Protein AF-A0A1V6I0Y9-F1 (afdb_monomer)

Mean predicted aligned error: 12.14 Å

Radius of gyration: 19.96 Å; Cα contacts (8 Å, |Δi|>4): 149; chains: 1; bounding box: 43×40×52 Å

Secondary structure (DSSP, 8-state):
------HHHHHHSSS-HHHHHHHHHHHHS-HHHHHHHHHHHHS-HHHHHHHHHHHHHTTSEEEETTEEEE-HHHHHHT-SS---HHHHHHHHHHHS-TTTS--HHHHHHHHHHHHHH-GGG--HHHHHHHHHHHHHHS-TTTPPPHHHHH-BTTB-HHHHHHHHHHHHHH-GGG----

Sequence (178 aa):
MIIEIDIDIVKKSKLPIREFILLKLLNELEFNVVKDLYSDQYNTLKEFDKALKLLENLNYIIYKDNTVVLRSESEELFSKDKIDFVELTKKIRELFPKNKKGDEQGVLKKLKQFYKNNKKFRDEDLILRATKHYIEHTDNLYIKQAHYFIYKDGISTLASICDYLLNLEENPTNEITL

Solvent-accessible surface area (backbone atoms only — not comparable to full-atom values): 10482 Å² total; per-residue (Å²): 137,86,83,88,77,62,66,69,53,48,68,71,42,98,50,59,72,69,55,45,51,51,53,52,42,59,72,76,45,58,59,68,61,48,51,52,58,52,42,76,76,66,70,51,66,68,56,56,54,51,48,51,50,52,39,36,76,71,51,30,35,46,78,54,97,95,42,75,45,78,28,71,63,40,52,62,70,66,44,80,59,86,72,52,55,66,59,53,39,50,58,56,37,66,70,36,57,88,94,25,27,58,55,68,69,53,29,36,54,27,48,55,50,42,49,72,76,38,66,91,64,73,40,72,67,55,50,52,51,30,51,49,51,50,60,74,76,37,61,78,89,71,57,57,37,44,25,48,33,43,41,43,97,93,42,40,55,46,57,57,39,41,51,51,53,52,50,40,75,78,42,70,83,69,85,70,87,132

Nearest PDB structures (foldseek):
  2pfb-assembly1_A  TM=7.402E-01  e=1.508E+00  Xanthomonas campestris
  1lnw-assembly3_F  TM=7.500E-01  e=1.675E+00  Pseudomonas aeruginosa
  5hsm-assembly1_A-2  TM=7.512E-01  e=1.960E+00  Mycobacterium tuberculosis H37Rv
  3bdd-assembly1_B  TM=7.314E-01  e=2.686E+00  Streptococcus suis 89/1591
  1xds-assembly1_B  TM=2.531E-01  e=4.782E+00  Streptomyces purpurascens

Structure (mmCIF, N/CA/C/O backbone):
data_AF-A0A1V6I0Y9-F1
#
_entry.id   AF-A0A1V6I0Y9-F1
#
loop_
_atom_site.group_PDB
_atom_site.id
_atom_site.type_symbol
_atom_site.label_atom_id
_atom_site.label_alt_id
_atom_site.label_comp_id
_atom_site.label_asym_id
_atom_site.label_entity_id
_atom_site.label_seq_id
_atom_site.pdbx_PDB_ins_code
_atom_site.Cartn_x
_atom_site.Cartn_y
_atom_site.Cartn_z
_atom_site.occupancy
_atom_site.B_iso_or_equiv
_atom_site.auth_seq_id
_atom_site.auth_comp_id
_atom_site.auth_asym_id
_atom_site.auth_atom_id
_atom_site.pdbx_PDB_model_num
ATOM 1 N N . MET A 1 1 ? -2.472 -17.917 11.970 1.00 61.12 1 MET A N 1
ATOM 2 C CA . MET A 1 1 ? -2.193 -16.500 11.664 1.00 61.12 1 MET A CA 1
ATOM 3 C C . MET A 1 1 ? -1.277 -15.961 12.746 1.00 61.12 1 MET A C 1
ATOM 5 O O . MET A 1 1 ? -1.610 -16.122 13.914 1.00 61.12 1 MET A O 1
ATOM 9 N N . ILE A 1 2 ? -0.129 -15.399 12.372 1.00 62.66 2 ILE A N 1
ATOM 10 C CA . ILE A 1 2 ? 0.796 -14.733 13.298 1.00 62.66 2 ILE A CA 1
ATOM 11 C C . ILE A 1 2 ? 0.674 -13.235 13.021 1.00 62.66 2 ILE A C 1
ATOM 13 O O . ILE A 1 2 ? 0.783 -12.829 11.869 1.00 62.66 2 ILE A O 1
ATOM 17 N N . ILE A 1 3 ? 0.398 -12.441 14.057 1.00 67.31 3 ILE A N 1
ATOM 18 C CA . ILE A 1 3 ? 0.360 -10.978 13.964 1.00 67.31 3 ILE A CA 1
ATOM 19 C C . ILE A 1 3 ? 1.619 -10.457 14.638 1.00 67.31 3 ILE A C 1
ATOM 21 O O . ILE A 1 3 ? 1.813 -10.662 15.837 1.00 67.31 3 ILE A O 1
ATOM 25 N N . GLU A 1 4 ? 2.464 -9.776 13.876 1.00 71.38 4 GLU A N 1
ATOM 26 C CA . GLU A 1 4 ? 3.615 -9.073 14.431 1.00 71.38 4 GLU A CA 1
ATOM 27 C C . GLU A 1 4 ? 3.173 -7.739 15.038 1.00 71.38 4 GLU A C 1
ATOM 29 O O . GLU A 1 4 ? 2.461 -6.944 14.414 1.00 71.38 4 GLU A O 1
ATOM 34 N N . ILE A 1 5 ? 3.600 -7.500 16.278 1.00 74.00 5 ILE A N 1
ATOM 35 C CA . ILE A 1 5 ? 3.288 -6.293 17.039 1.00 74.00 5 ILE A CA 1
ATOM 36 C C . ILE A 1 5 ? 4.600 -5.597 17.383 1.00 74.00 5 ILE A C 1
ATOM 38 O O . ILE A 1 5 ? 5.401 -6.118 18.157 1.00 74.00 5 ILE A O 1
ATOM 42 N N . ASP A 1 6 ? 4.787 -4.392 16.851 1.00 78.06 6 ASP A 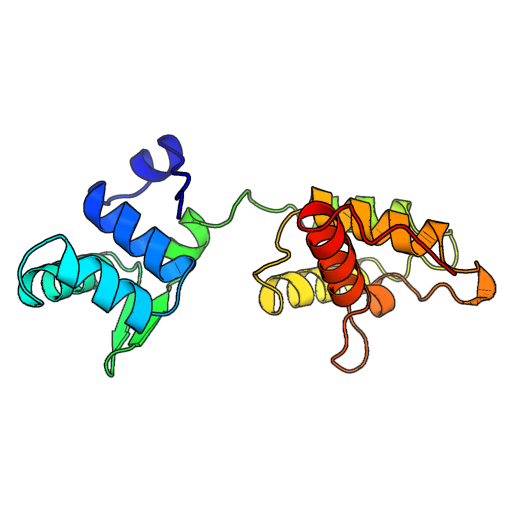N 1
ATOM 43 C CA . ASP A 1 6 ? 5.857 -3.500 17.284 1.00 78.06 6 ASP A CA 1
ATOM 44 C C . ASP A 1 6 ? 5.453 -2.831 18.609 1.00 78.06 6 ASP A C 1
ATOM 46 O O . ASP A 1 6 ? 4.541 -1.999 18.670 1.00 78.06 6 ASP A O 1
ATOM 50 N N . ILE A 1 7 ? 6.141 -3.212 19.686 1.00 77.56 7 ILE A N 1
ATOM 51 C CA . ILE A 1 7 ? 5.896 -2.713 21.045 1.00 77.56 7 ILE A CA 1
ATOM 52 C C . ILE A 1 7 ? 6.074 -1.189 21.133 1.00 77.56 7 ILE A C 1
ATOM 54 O O . ILE A 1 7 ? 5.385 -0.540 21.925 1.00 77.56 7 ILE A O 1
ATOM 58 N N . ASP A 1 8 ? 6.954 -0.588 20.337 1.00 79.44 8 ASP A N 1
ATOM 59 C CA . ASP A 1 8 ? 7.164 0.857 20.363 1.00 79.44 8 ASP A CA 1
ATOM 60 C C . ASP A 1 8 ? 6.015 1.607 19.682 1.00 79.44 8 ASP A C 1
ATOM 62 O O . ASP A 1 8 ? 5.647 2.699 20.125 1.00 79.44 8 ASP A O 1
ATOM 66 N N . ILE A 1 9 ? 5.372 1.006 18.676 1.00 80.38 9 ILE A N 1
ATOM 67 C CA . ILE A 1 9 ? 4.123 1.528 18.099 1.00 80.38 9 ILE A CA 1
ATOM 68 C C . ILE A 1 9 ? 2.977 1.410 19.111 1.00 80.38 9 ILE A C 1
ATOM 70 O O . ILE A 1 9 ? 2.219 2.367 19.283 1.00 80.38 9 ILE A O 1
ATOM 74 N N . VAL A 1 10 ? 2.886 0.295 19.847 1.00 84.19 10 VAL A N 1
ATOM 75 C CA . VAL A 1 10 ? 1.890 0.136 20.925 1.00 84.19 10 VAL A CA 1
ATOM 76 C C . VAL A 1 10 ? 2.038 1.249 21.961 1.00 84.19 10 VAL A C 1
ATOM 78 O O . VAL A 1 10 ? 1.050 1.895 22.300 1.00 84.19 10 VAL A O 1
ATOM 81 N N . LYS A 1 11 ? 3.263 1.527 22.427 1.00 81.06 11 LYS A N 1
ATOM 82 C CA . LYS A 1 11 ? 3.530 2.593 23.412 1.00 81.06 11 LYS A CA 1
ATOM 83 C C . LYS A 1 11 ? 3.216 3.997 22.891 1.00 81.06 11 LYS A C 1
ATOM 85 O O . LYS A 1 11 ? 2.855 4.865 23.680 1.00 81.06 11 LYS A O 1
ATOM 90 N N . LYS A 1 12 ? 3.394 4.241 21.587 1.00 79.81 12 LYS A N 1
ATOM 91 C CA . LYS A 1 12 ? 3.032 5.515 20.939 1.00 79.81 12 LYS A CA 1
ATOM 92 C C . LYS A 1 12 ? 1.522 5.671 20.788 1.00 79.81 12 LYS A C 1
ATOM 94 O O . LYS A 1 12 ? 1.020 6.795 20.780 1.00 79.81 12 LYS A O 1
ATOM 99 N N . SER A 1 13 ? 0.801 4.562 20.654 1.00 81.62 13 SER A N 1
ATOM 100 C CA . SER A 1 13 ? -0.654 4.581 20.644 1.00 81.62 13 SER A CA 1
ATOM 101 C C . SER A 1 13 ? -1.196 4.963 22.025 1.00 81.62 13 SER A C 1
ATOM 103 O O . SER A 1 13 ? -0.601 4.660 23.057 1.00 81.62 13 SER A O 1
ATOM 105 N N . LYS A 1 14 ? -2.367 5.602 22.062 1.00 81.25 14 LYS A N 1
ATOM 106 C CA . LYS A 1 14 ? -3.110 5.834 23.315 1.00 81.25 14 LYS A CA 1
ATOM 107 C C . LYS A 1 14 ? -4.025 4.650 23.658 1.00 81.25 14 LYS A C 1
ATOM 109 O O . LYS A 1 14 ? -5.015 4.827 24.365 1.00 81.25 14 LYS A O 1
ATOM 114 N N . LEU A 1 15 ? -3.743 3.469 23.102 1.00 89.00 15 LEU A N 1
ATOM 115 C CA . LEU A 1 15 ? -4.622 2.308 23.156 1.00 89.00 15 LEU A CA 1
ATOM 116 C C . LEU A 1 15 ? -4.120 1.277 24.168 1.00 89.00 15 LEU A C 1
ATOM 118 O O . LEU A 1 15 ? -2.919 1.007 24.230 1.00 89.00 15 LEU A O 1
ATOM 122 N N . PRO A 1 16 ? -5.026 0.633 24.921 1.00 89.62 16 PRO A N 1
ATOM 123 C CA . PRO A 1 16 ? -4.689 -0.615 25.581 1.00 89.62 16 PRO A CA 1
ATOM 124 C C . PRO A 1 16 ? -4.330 -1.685 24.538 1.00 89.62 16 PRO A C 1
ATOM 126 O O . PRO A 1 16 ? -4.820 -1.668 23.406 1.00 89.62 16 PRO A O 1
ATOM 129 N N . ILE A 1 17 ? -3.486 -2.648 24.927 1.00 87.38 17 ILE A N 1
ATOM 130 C CA . ILE A 1 17 ? -2.946 -3.667 24.009 1.00 87.38 17 ILE A CA 1
ATOM 131 C C . ILE A 1 17 ? -4.042 -4.435 23.256 1.00 87.38 17 ILE A C 1
ATOM 133 O O . ILE A 1 17 ? -3.885 -4.748 22.080 1.00 87.38 17 ILE A O 1
ATOM 137 N N . ARG A 1 18 ? -5.177 -4.701 23.909 1.00 86.88 18 ARG A N 1
ATOM 138 C CA . ARG A 1 18 ? -6.305 -5.429 23.321 1.00 86.88 18 ARG A CA 1
ATOM 139 C C . ARG A 1 18 ? -6.923 -4.659 22.156 1.00 86.88 18 ARG A C 1
ATOM 141 O O . ARG A 1 18 ? -7.130 -5.225 21.086 1.00 86.88 18 ARG A O 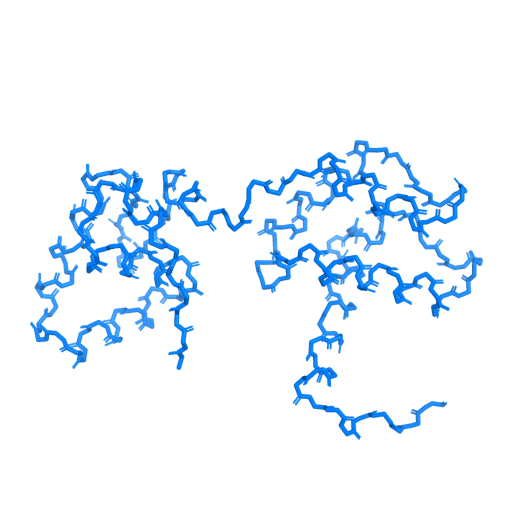1
ATOM 148 N N . GLU A 1 19 ? -7.208 -3.377 22.346 1.00 90.38 19 GLU A N 1
ATOM 149 C CA . GLU A 1 19 ? -7.781 -2.529 21.303 1.00 90.38 19 GLU A CA 1
ATOM 150 C C . GLU A 1 19 ? -6.757 -2.177 20.229 1.00 90.38 19 GLU A C 1
ATOM 152 O O . GLU A 1 19 ? -7.131 -2.049 19.067 1.00 90.38 19 GLU A O 1
ATOM 157 N N . PHE A 1 20 ? -5.470 -2.118 20.576 1.00 91.25 20 PHE A N 1
ATOM 158 C CA . PHE A 1 20 ? -4.405 -2.037 19.582 1.00 91.25 20 PHE A CA 1
ATOM 159 C C . PHE A 1 20 ? -4.402 -3.263 18.656 1.00 91.25 20 PHE A C 1
ATOM 161 O O . PHE A 1 20 ? -4.371 -3.112 17.436 1.00 91.25 20 PHE A O 1
ATOM 168 N N . ILE A 1 21 ? -4.487 -4.475 19.218 1.00 88.94 21 ILE A N 1
ATOM 169 C CA . ILE A 1 21 ? -4.565 -5.722 18.441 1.00 88.94 21 ILE A CA 1
ATOM 170 C C . ILE A 1 21 ? -5.820 -5.737 17.567 1.00 88.94 21 ILE A C 1
ATOM 172 O O . ILE A 1 21 ? -5.735 -6.064 16.385 1.00 88.94 21 ILE A O 1
ATOM 176 N N . LEU A 1 22 ? -6.975 -5.345 18.113 1.00 90.75 22 LEU A N 1
ATOM 177 C CA . LEU A 1 22 ? -8.204 -5.226 17.328 1.00 90.75 22 LEU A CA 1
ATOM 178 C C . LEU A 1 22 ? -8.030 -4.249 16.160 1.00 90.75 22 LEU A C 1
ATOM 180 O O . LEU A 1 22 ? -8.414 -4.553 15.034 1.00 90.75 22 LEU A O 1
ATOM 184 N N . LEU A 1 23 ? -7.437 -3.085 16.412 1.00 92.19 23 LEU A N 1
ATOM 185 C CA . LEU A 1 23 ? -7.223 -2.075 15.386 1.00 92.19 23 LEU A CA 1
ATOM 186 C C . LEU A 1 23 ? -6.253 -2.565 14.295 1.00 92.19 23 LEU A C 1
ATOM 188 O O . LEU A 1 23 ? -6.496 -2.338 13.111 1.00 92.19 23 LEU A O 1
ATOM 192 N N . LYS A 1 24 ? -5.204 -3.302 14.680 1.00 88.94 24 LYS A N 1
ATOM 193 C CA . LYS A 1 24 ? -4.275 -3.968 13.757 1.00 88.94 24 LYS A CA 1
ATOM 194 C C . LYS A 1 24 ? -4.987 -5.012 12.893 1.00 88.94 24 LYS A C 1
ATOM 196 O O . LYS A 1 24 ? -4.808 -5.015 11.679 1.00 88.94 24 LYS A O 1
ATOM 201 N N . LEU A 1 25 ? -5.845 -5.836 13.493 1.00 89.00 25 LEU A N 1
ATOM 202 C CA . LEU A 1 25 ? -6.674 -6.813 12.782 1.00 89.00 25 LEU A CA 1
ATOM 203 C C . LEU A 1 25 ? -7.611 -6.143 11.771 1.00 89.00 25 LEU A C 1
ATOM 205 O O . LEU A 1 25 ? -7.674 -6.574 10.626 1.00 89.00 25 LEU A O 1
ATOM 209 N N . LEU A 1 26 ? -8.286 -5.060 12.163 1.00 90.38 26 LEU A N 1
ATOM 210 C CA . LEU A 1 26 ? -9.157 -4.274 11.276 1.00 90.38 26 LEU A CA 1
ATOM 211 C C . LEU A 1 26 ? -8.393 -3.607 10.121 1.00 90.38 26 LEU A C 1
ATOM 213 O O . LEU A 1 26 ? -8.990 -3.275 9.100 1.00 90.38 26 LEU A O 1
ATOM 217 N N . ASN A 1 27 ? -7.084 -3.394 10.273 1.00 87.38 27 ASN A N 1
ATOM 218 C CA . ASN A 1 27 ? -6.223 -2.885 9.209 1.00 87.38 27 ASN A CA 1
ATOM 219 C C . ASN A 1 27 ? -5.786 -3.962 8.209 1.00 87.38 27 ASN A C 1
ATOM 221 O O . ASN A 1 27 ? -5.549 -3.646 7.041 1.00 87.38 27 ASN A O 1
ATOM 225 N N . GLU A 1 28 ? -5.670 -5.210 8.653 1.00 83.75 28 GLU A N 1
ATOM 226 C CA . GLU A 1 28 ? -5.131 -6.308 7.846 1.00 83.75 28 GLU A CA 1
ATOM 227 C C . GLU A 1 28 ? -6.209 -7.211 7.245 1.00 83.75 28 GLU A C 1
ATOM 229 O O . GLU A 1 28 ? -5.982 -7.801 6.191 1.00 83.75 28 GLU A O 1
ATOM 234 N N . LEU A 1 29 ? -7.378 -7.299 7.880 1.00 84.50 29 LEU A N 1
ATOM 235 C CA . LEU A 1 29 ? -8.438 -8.241 7.536 1.00 84.50 29 LEU A CA 1
ATOM 236 C C . LEU A 1 29 ? -9.774 -7.539 7.277 1.00 84.50 29 LEU A C 1
ATOM 238 O O . LEU A 1 29 ? -10.009 -6.399 7.676 1.00 84.50 29 LEU A O 1
ATOM 242 N N . GLU A 1 30 ? -10.688 -8.263 6.634 1.00 85.88 30 GLU A N 1
ATOM 243 C CA . GLU A 1 30 ? -12.064 -7.809 6.453 1.00 85.88 30 GLU A CA 1
ATOM 244 C C . GLU A 1 30 ? -12.835 -7.783 7.781 1.00 85.88 30 GLU A C 1
ATOM 246 O O . GLU A 1 30 ? -12.680 -8.660 8.631 1.00 85.88 30 GLU A O 1
ATOM 251 N N . PHE A 1 31 ? -13.731 -6.803 7.939 1.00 89.44 31 PHE A N 1
ATOM 252 C CA . PHE A 1 31 ? -14.475 -6.573 9.183 1.00 89.44 31 PHE A CA 1
ATOM 253 C C . PHE A 1 31 ? -15.213 -7.816 9.701 1.00 89.44 31 PHE A C 1
ATOM 255 O O . PHE A 1 31 ? -15.147 -8.101 10.894 1.00 89.44 31 PHE A O 1
ATOM 262 N N . ASN A 1 32 ? -15.890 -8.565 8.823 1.00 87.69 32 ASN A N 1
ATOM 263 C CA . ASN A 1 32 ? -16.641 -9.757 9.230 1.00 87.69 32 ASN A CA 1
ATOM 264 C C . ASN A 1 32 ? -15.712 -10.850 9.776 1.00 87.69 32 ASN A C 1
ATOM 266 O O . ASN A 1 32 ? -16.010 -11.432 10.811 1.00 87.69 32 ASN A O 1
ATOM 270 N N . VAL A 1 33 ? -14.541 -11.040 9.159 1.00 87.31 33 VAL A N 1
ATOM 271 C CA . VAL A 1 33 ? -13.525 -11.983 9.648 1.00 87.31 33 VAL A CA 1
ATOM 272 C C . VAL A 1 33 ? -13.043 -11.574 11.040 1.00 87.31 33 VAL A C 1
ATOM 274 O O . VAL A 1 33 ? -12.960 -12.404 11.940 1.00 87.31 33 VAL A O 1
ATOM 277 N N . VAL A 1 34 ? -12.768 -10.283 11.252 1.00 89.00 34 VAL A N 1
ATOM 278 C CA . VAL A 1 34 ? -12.352 -9.772 12.569 1.00 89.00 34 VAL A CA 1
ATOM 279 C C . VAL A 1 34 ? -13.457 -9.946 13.611 1.00 89.00 34 VAL A C 1
ATOM 281 O O . VAL A 1 34 ? -13.175 -10.347 14.738 1.00 89.00 34 VAL A O 1
ATOM 284 N N . LYS A 1 35 ? -14.708 -9.658 13.244 1.00 87.50 35 LYS A N 1
ATOM 285 C CA . LYS A 1 35 ? -15.877 -9.799 14.118 1.00 87.50 35 LYS A CA 1
ATOM 286 C C . LYS A 1 35 ? -16.052 -11.239 14.593 1.00 87.50 35 LYS A C 1
ATOM 288 O O . LYS A 1 35 ? -16.264 -11.445 15.789 1.00 87.50 35 LYS A O 1
ATOM 293 N N . ASP A 1 36 ? -15.922 -12.205 13.690 1.00 85.00 36 ASP A N 1
ATOM 294 C CA . ASP A 1 36 ? -16.047 -13.628 14.008 1.00 85.00 36 ASP A CA 1
ATOM 295 C C . ASP A 1 36 ? -14.898 -14.078 14.928 1.00 85.00 36 ASP A C 1
ATOM 297 O O . ASP A 1 36 ? -15.142 -14.583 16.024 1.00 85.00 36 ASP A O 1
ATOM 301 N N . LEU A 1 37 ? -13.647 -13.751 14.570 1.00 82.06 37 LEU A N 1
ATOM 302 C CA . LEU A 1 37 ? -12.458 -14.072 15.376 1.00 82.06 37 LEU A CA 1
ATOM 303 C C . LEU A 1 37 ? -12.525 -13.503 16.800 1.00 82.06 37 LEU A C 1
ATOM 305 O O . LEU A 1 37 ? -12.116 -14.154 17.763 1.00 82.06 37 LEU A O 1
ATOM 309 N N . TYR A 1 38 ? -13.018 -12.273 16.942 1.00 76.12 38 TYR A N 1
ATOM 310 C CA . TYR A 1 38 ? -13.100 -11.605 18.237 1.00 76.12 38 TYR A CA 1
ATOM 311 C C . TYR A 1 38 ? -14.230 -12.167 19.106 1.00 76.12 38 TYR A C 1
ATOM 313 O O . TYR A 1 38 ? -14.092 -12.259 20.330 1.00 76.12 38 TYR A O 1
ATOM 321 N N . SER A 1 39 ? -15.346 -12.542 18.476 1.00 70.62 39 SER A N 1
ATOM 322 C CA . SER A 1 39 ? -16.527 -13.076 19.158 1.00 70.62 39 SER A CA 1
ATOM 323 C C . SER A 1 39 ? -16.290 -14.490 19.693 1.00 70.62 39 SER A C 1
ATOM 325 O O . SER A 1 39 ? -16.743 -14.787 20.800 1.00 70.62 39 SER A O 1
ATOM 327 N N . ASP A 1 40 ? -15.523 -15.312 18.971 1.00 68.81 40 ASP A N 1
ATOM 328 C CA . ASP A 1 40 ? -15.197 -16.690 19.363 1.00 68.81 40 ASP A CA 1
ATOM 329 C C . ASP A 1 40 ? -14.270 -16.771 20.587 1.00 68.81 40 ASP A C 1
ATOM 331 O O . ASP A 1 40 ? -14.347 -17.723 21.363 1.00 68.81 40 ASP A O 1
ATOM 335 N N . GLN A 1 41 ? -13.402 -15.774 20.801 1.00 60.66 41 GLN A N 1
ATOM 336 C CA . GLN A 1 41 ? -12.386 -15.830 21.862 1.00 60.66 41 GLN A CA 1
ATOM 337 C C . GLN A 1 41 ? -12.776 -15.146 23.182 1.00 60.66 41 GLN A C 1
ATOM 339 O O . GLN A 1 41 ? -12.264 -15.536 24.231 1.00 60.66 41 GLN A O 1
ATOM 344 N N . TYR A 1 42 ? -13.647 -14.128 23.167 1.00 56.66 42 TYR A N 1
ATOM 345 C CA . TYR A 1 42 ? -13.785 -13.206 24.313 1.00 56.66 42 TYR A CA 1
ATOM 346 C C . TYR A 1 42 ? -15.191 -13.053 24.901 1.00 56.66 42 TYR A C 1
ATOM 348 O O . TYR A 1 42 ? -15.385 -12.198 25.760 1.00 56.66 42 TYR A O 1
ATOM 356 N N . ASN A 1 43 ? -16.140 -13.914 24.525 1.00 59.16 43 ASN A N 1
ATOM 357 C CA . ASN A 1 43 ? -17.488 -13.973 25.097 1.00 59.16 43 ASN A CA 1
ATOM 358 C C . ASN A 1 43 ? -18.285 -12.647 25.001 1.00 59.16 43 ASN A C 1
ATOM 360 O O . ASN A 1 43 ? -18.182 -11.738 25.823 1.00 59.16 43 ASN A O 1
ATOM 364 N N . THR A 1 44 ? -19.219 -12.646 24.044 1.00 63.34 44 THR A N 1
ATOM 365 C CA . THR A 1 44 ? -20.297 -11.682 23.745 1.00 63.34 44 THR A CA 1
ATOM 366 C C . THR A 1 44 ? -19.934 -10.481 22.863 1.00 63.34 44 THR A C 1
ATOM 368 O O . THR A 1 44 ? -19.078 -9.663 23.188 1.00 63.34 44 THR A O 1
ATOM 371 N N . LEU A 1 45 ? -20.710 -10.323 21.778 1.00 70.00 45 LEU A N 1
ATOM 372 C CA . LEU A 1 45 ? -20.756 -9.172 20.854 1.00 70.00 45 LEU A CA 1
ATOM 373 C C . LEU A 1 45 ? -20.676 -7.805 21.561 1.00 70.00 45 LEU A C 1
ATOM 375 O O . LEU A 1 45 ? -20.130 -6.845 21.027 1.00 70.00 45 LEU A O 1
ATOM 379 N N . LYS A 1 46 ? -21.157 -7.738 22.805 1.00 80.75 46 LYS A N 1
ATOM 380 C CA . LYS A 1 46 ? -21.125 -6.552 23.660 1.00 80.75 46 LYS A CA 1
ATOM 381 C C . LYS A 1 46 ? -19.711 -6.024 23.924 1.00 80.75 46 LYS A C 1
ATOM 383 O O . LYS A 1 46 ? -19.532 -4.812 24.007 1.00 80.75 46 LYS A O 1
ATOM 388 N N . GLU A 1 47 ? -18.721 -6.896 24.092 1.00 82.06 47 GLU A N 1
ATOM 389 C CA . GLU A 1 47 ? -17.332 -6.481 24.318 1.00 82.06 47 GLU A CA 1
ATOM 390 C C . GLU A 1 47 ? -16.666 -5.986 23.031 1.00 82.06 47 GLU A C 1
ATOM 392 O O . GLU A 1 47 ? -15.925 -5.005 23.064 1.00 82.06 47 GLU A O 1
ATOM 397 N N . PHE A 1 48 ? -16.995 -6.599 21.892 1.00 85.56 48 PHE A N 1
ATOM 398 C CA . PHE A 1 48 ? -16.559 -6.124 20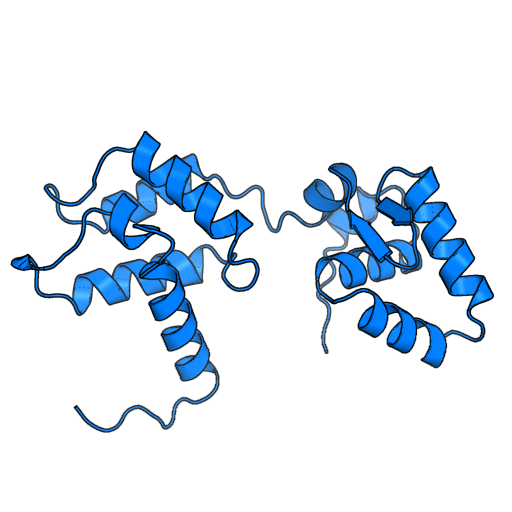.579 1.00 85.56 48 PHE A CA 1
ATOM 399 C C . PHE A 1 48 ? -17.108 -4.721 20.287 1.00 85.56 48 PHE A C 1
ATOM 401 O O . PHE A 1 48 ? -16.347 -3.813 19.956 1.00 85.56 48 PHE A O 1
ATOM 408 N N . ASP A 1 49 ? -18.402 -4.499 20.529 1.00 87.88 49 ASP A N 1
ATOM 409 C CA . ASP A 1 49 ? -19.037 -3.189 20.347 1.00 87.88 49 ASP A CA 1
ATOM 410 C C . ASP A 1 49 ? -18.431 -2.108 21.257 1.00 87.88 49 ASP A C 1
ATOM 412 O O . ASP A 1 49 ? -18.283 -0.953 20.850 1.00 87.88 49 ASP A O 1
ATOM 416 N N . LYS A 1 50 ? -18.062 -2.457 22.499 1.00 89.69 50 LYS A N 1
ATOM 417 C CA . LYS A 1 50 ? -17.358 -1.532 23.404 1.00 89.69 50 LYS A CA 1
ATOM 418 C C . LYS A 1 50 ? -15.982 -1.155 22.864 1.00 89.69 50 LYS A C 1
ATOM 420 O O . LYS A 1 50 ? -15.626 0.022 22.910 1.00 89.69 50 LYS A O 1
ATOM 425 N N . ALA A 1 51 ? -15.230 -2.130 22.357 1.00 90.94 51 ALA A N 1
ATOM 426 C CA . ALA A 1 51 ? -13.912 -1.893 21.787 1.00 90.94 51 ALA A CA 1
ATOM 427 C C . ALA A 1 51 ? -13.998 -0.995 20.540 1.00 90.94 51 ALA A C 1
ATOM 429 O O . ALA A 1 51 ? -13.260 -0.015 20.442 1.00 90.94 51 ALA A O 1
ATOM 430 N N . LEU A 1 52 ? -14.963 -1.243 19.643 1.00 92.56 52 LEU A N 1
ATOM 431 C CA . LEU A 1 52 ? -15.213 -0.383 18.480 1.00 92.56 52 LEU A CA 1
ATOM 432 C C . LEU A 1 52 ? -15.570 1.052 18.887 1.00 92.56 52 LEU A C 1
ATOM 434 O O . LEU A 1 52 ? -15.006 1.998 18.340 1.00 92.56 52 LEU A O 1
ATOM 438 N N . LYS A 1 53 ? -16.435 1.232 19.894 1.00 93.38 53 LYS A N 1
ATOM 439 C CA . LYS A 1 53 ? -16.763 2.567 20.426 1.00 93.38 53 LYS A CA 1
ATOM 440 C C . LYS A 1 53 ? -15.546 3.287 20.997 1.00 93.38 53 LYS A C 1
ATOM 442 O O . LYS A 1 53 ? -15.420 4.495 20.817 1.00 93.38 53 LYS A O 1
ATOM 447 N N . LEU A 1 54 ? -14.650 2.577 21.686 1.00 93.25 54 LEU A N 1
ATOM 448 C CA . LEU A 1 54 ? -13.417 3.180 22.193 1.00 93.25 54 LEU A CA 1
ATOM 449 C C . LEU A 1 54 ? -12.523 3.655 21.041 1.00 93.25 54 LEU A C 1
ATOM 451 O O . LEU A 1 54 ? -12.060 4.794 21.065 1.00 93.25 54 LEU A O 1
ATOM 455 N N . LEU A 1 55 ? -12.321 2.814 20.024 1.00 94.56 55 LEU A N 1
ATOM 456 C CA . LEU A 1 55 ? -11.536 3.163 18.837 1.00 94.56 55 LEU A CA 1
ATOM 457 C C . LEU A 1 55 ? -12.138 4.356 18.0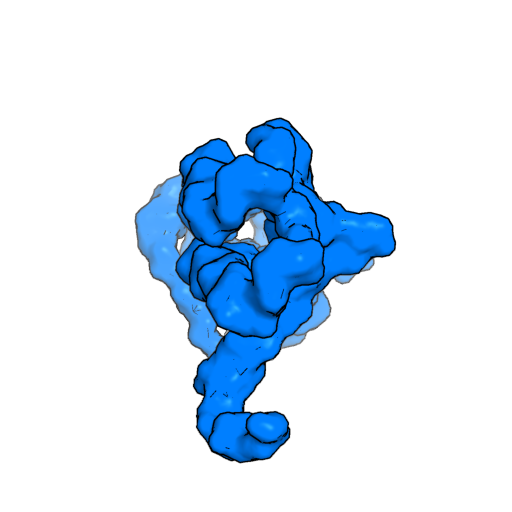78 1.00 94.56 55 LEU A C 1
ATOM 459 O O . LEU A 1 55 ? -11.402 5.236 17.632 1.00 94.56 55 LEU A O 1
ATOM 463 N N . GLU A 1 56 ? -13.464 4.423 17.964 1.00 94.69 56 GLU A N 1
ATOM 464 C CA . GLU A 1 56 ? -14.165 5.539 17.322 1.00 94.69 56 GLU A CA 1
ATOM 465 C C . GLU A 1 56 ? -14.026 6.847 18.119 1.00 94.69 56 GLU A C 1
ATOM 467 O O . GLU A 1 56 ? -13.695 7.888 17.543 1.00 94.69 56 GLU A O 1
ATOM 472 N N . ASN A 1 57 ? -14.187 6.791 19.447 1.00 93.75 57 ASN A N 1
ATOM 473 C CA . ASN A 1 57 ? -14.012 7.939 20.347 1.00 93.75 57 ASN A CA 1
ATOM 474 C C . ASN A 1 57 ? -12.576 8.481 20.344 1.00 93.75 57 ASN A C 1
ATOM 476 O O . ASN A 1 57 ? -12.364 9.682 20.499 1.00 93.75 57 ASN A O 1
ATOM 480 N N . LEU A 1 58 ? -11.590 7.601 20.167 1.00 92.75 58 LEU A N 1
ATOM 481 C CA . LEU A 1 58 ? -10.172 7.954 20.073 1.00 92.75 58 LEU A CA 1
ATOM 482 C C . LEU A 1 58 ? -9.737 8.359 18.658 1.00 92.75 58 LEU A C 1
ATOM 484 O O . LEU A 1 58 ? -8.550 8.552 18.413 1.00 92.75 58 LEU A O 1
ATOM 488 N N . ASN A 1 59 ? -10.692 8.527 17.744 1.00 92.75 59 ASN A N 1
ATOM 489 C CA . ASN A 1 59 ? -10.474 8.960 16.369 1.00 92.75 59 ASN A CA 1
ATOM 490 C C . ASN A 1 59 ? -9.688 7.978 15.487 1.00 92.75 59 ASN A C 1
ATOM 492 O O . ASN A 1 59 ? -9.179 8.374 14.447 1.00 92.75 59 ASN A O 1
ATOM 496 N N . TYR A 1 60 ? -9.631 6.695 15.844 1.00 93.50 60 TYR A N 1
ATOM 497 C CA . TYR A 1 60 ? -8.950 5.678 15.039 1.00 93.50 60 TYR A CA 1
ATOM 498 C C . TYR A 1 60 ? -9.831 5.124 13.913 1.00 93.50 60 TYR A C 1
ATOM 500 O O . TYR A 1 60 ? -9.328 4.784 12.839 1.00 93.50 60 TYR A O 1
ATOM 508 N N . ILE A 1 61 ? -11.146 5.045 14.120 1.00 95.19 61 ILE A N 1
ATOM 509 C CA . ILE A 1 61 ? -12.076 4.464 13.144 1.00 95.19 61 ILE A CA 1
ATOM 510 C C . ILE A 1 61 ? -13.363 5.275 13.001 1.00 95.19 61 ILE A C 1
ATOM 512 O O . ILE A 1 61 ? -13.689 6.119 13.832 1.00 95.19 61 ILE A O 1
ATOM 516 N N . ILE A 1 62 ? -14.107 4.968 11.944 1.00 93.44 62 ILE A N 1
ATOM 5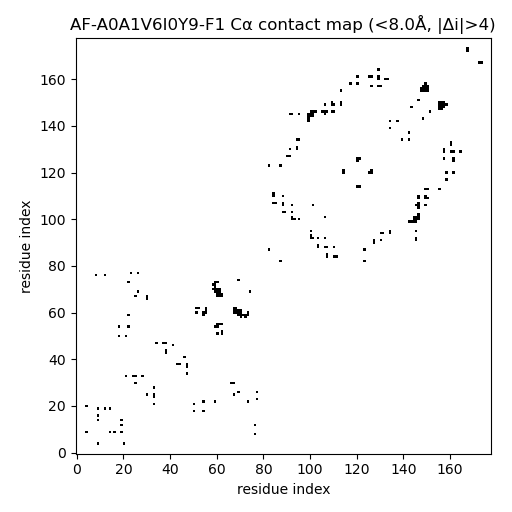17 C CA . ILE A 1 62 ? -15.536 5.244 11.796 1.00 93.44 62 ILE A CA 1
ATOM 518 C C . ILE A 1 62 ? -16.237 3.891 11.778 1.00 93.44 62 ILE A C 1
ATOM 520 O O . ILE A 1 62 ? -15.890 3.049 10.945 1.00 93.44 62 ILE A O 1
ATOM 524 N N . TYR A 1 63 ? -17.215 3.688 12.659 1.00 91.62 63 TYR A N 1
ATOM 525 C CA . TYR A 1 63 ? -18.036 2.482 12.661 1.00 91.62 63 TYR A CA 1
ATOM 526 C C . TYR A 1 63 ? -19.466 2.819 12.240 1.00 91.62 63 TYR A C 1
ATOM 528 O O . TYR A 1 63 ? -20.190 3.531 12.934 1.00 91.62 63 TYR A O 1
ATOM 536 N N . LYS A 1 64 ? -19.889 2.321 11.075 1.00 87.44 64 LYS A N 1
ATOM 537 C CA . LYS A 1 64 ? -21.228 2.593 10.543 1.00 87.44 64 LYS A CA 1
ATOM 538 C C . LYS A 1 64 ? -21.728 1.435 9.691 1.00 87.44 64 LYS A C 1
ATOM 540 O O . LYS A 1 64 ? -20.949 0.812 8.979 1.00 87.44 64 LYS A O 1
ATOM 545 N N . ASP A 1 65 ? -23.028 1.156 9.761 1.00 86.19 65 ASP A N 1
ATOM 546 C CA . ASP A 1 65 ? -23.705 0.174 8.903 1.00 86.19 65 ASP A CA 1
ATOM 547 C C . ASP A 1 65 ? -23.031 -1.214 8.932 1.00 86.19 65 ASP A C 1
ATOM 549 O O . ASP A 1 65 ? -22.921 -1.891 7.915 1.00 86.19 65 ASP A O 1
ATOM 553 N N . ASN A 1 66 ? -22.552 -1.632 10.116 1.00 82.50 66 ASN A N 1
ATOM 554 C CA . ASN A 1 66 ? -21.809 -2.884 10.321 1.00 82.50 66 ASN A CA 1
ATOM 555 C C . ASN A 1 66 ? -20.544 -2.979 9.435 1.00 82.50 66 ASN A C 1
ATOM 557 O O . ASN A 1 66 ? -20.162 -4.053 8.977 1.00 82.50 66 ASN A O 1
ATOM 561 N N . THR A 1 67 ? -19.894 -1.837 9.204 1.00 84.62 67 THR A N 1
ATOM 562 C CA . THR A 1 67 ? -18.600 -1.708 8.526 1.00 84.62 67 THR A CA 1
ATOM 563 C C . THR A 1 67 ? -17.687 -0.755 9.293 1.00 84.62 67 THR A C 1
ATOM 565 O O . THR A 1 67 ? -18.152 0.136 10.009 1.00 84.62 67 THR A O 1
ATOM 568 N N . VAL A 1 68 ? -16.376 -0.944 9.141 1.00 91.12 68 VAL A N 1
ATOM 569 C CA . VAL A 1 68 ? -15.353 -0.091 9.750 1.00 91.12 68 VAL A CA 1
ATOM 570 C C . VAL A 1 68 ? -14.500 0.552 8.666 1.00 91.12 68 VAL A C 1
ATOM 572 O O . VAL A 1 68 ? -14.018 -0.124 7.759 1.00 91.12 68 VAL A O 1
ATOM 575 N N . VAL A 1 69 ? -14.279 1.858 8.796 1.00 89.31 69 VAL A N 1
ATOM 576 C CA . VAL A 1 69 ? -13.319 2.616 7.989 1.00 89.31 69 VAL A CA 1
ATOM 577 C C . VAL A 1 69 ? -12.234 3.156 8.912 1.00 89.31 69 VAL A C 1
ATOM 579 O O . VAL A 1 69 ? -12.540 3.799 9.916 1.00 89.31 69 VAL A O 1
ATOM 582 N N . LEU A 1 70 ? -10.966 2.902 8.586 1.00 89.56 70 LEU A N 1
ATOM 583 C CA . LEU A 1 70 ? -9.838 3.460 9.331 1.00 89.56 70 LEU A CA 1
ATOM 584 C C . LEU A 1 70 ? -9.700 4.963 9.070 1.00 89.56 70 LEU A C 1
ATOM 586 O O . LEU A 1 70 ? -9.869 5.426 7.943 1.00 89.56 70 LEU A O 1
ATOM 590 N N . ARG A 1 71 ? -9.376 5.717 10.121 1.00 89.31 71 ARG A N 1
ATOM 591 C CA . ARG A 1 71 ? -8.981 7.129 10.042 1.00 89.31 71 ARG A CA 1
ATOM 592 C C . ARG A 1 71 ? -7.462 7.262 9.911 1.00 89.31 71 ARG A C 1
ATOM 594 O O . ARG A 1 71 ? -6.722 6.302 10.137 1.00 89.31 71 ARG A O 1
ATOM 601 N N . SER A 1 72 ? -7.013 8.473 9.584 1.00 80.62 72 SER A N 1
ATOM 602 C CA . SER A 1 72 ? -5.602 8.855 9.431 1.00 80.62 72 SER A CA 1
ATOM 603 C C . SER A 1 72 ? -4.715 8.375 10.577 1.00 80.62 72 SER A C 1
ATOM 605 O O . SER A 1 72 ? -3.642 7.843 10.340 1.00 80.62 72 SER A O 1
ATOM 607 N N . GLU A 1 73 ? -5.187 8.483 11.814 1.00 84.94 73 GLU A N 1
ATOM 608 C CA . GLU A 1 73 ? -4.461 8.115 13.025 1.00 84.94 73 GLU A CA 1
ATOM 609 C C . GLU A 1 73 ? -4.133 6.620 13.064 1.00 84.94 73 GLU A C 1
ATOM 611 O O . GLU A 1 73 ? -3.066 6.221 13.525 1.00 84.94 73 GLU A O 1
ATOM 616 N N . SER A 1 74 ? -5.035 5.783 12.552 1.00 85.19 74 SER A N 1
ATOM 617 C CA . SER A 1 74 ? -4.794 4.346 12.409 1.00 85.19 74 SER A CA 1
ATOM 618 C C . SER A 1 74 ? -3.839 4.058 11.264 1.00 85.19 74 SER A C 1
ATOM 620 O O . SER A 1 74 ? -2.939 3.234 11.401 1.00 85.19 74 SER A O 1
ATOM 622 N N . GLU A 1 75 ? -4.019 4.742 10.134 1.00 79.12 75 GLU A N 1
ATOM 623 C CA . GLU A 1 75 ? -3.134 4.589 8.979 1.00 79.12 75 GLU A CA 1
ATOM 624 C C . GLU A 1 75 ? -1.691 4.985 9.318 1.00 79.12 75 GLU A C 1
ATOM 626 O O . GLU A 1 75 ? -0.759 4.320 8.875 1.00 79.12 75 GLU A O 1
ATOM 631 N N . GLU A 1 76 ? -1.498 6.010 10.149 1.00 80.81 76 GLU A N 1
ATOM 632 C CA . GLU A 1 76 ? -0.190 6.417 10.659 1.00 80.81 76 GLU A CA 1
ATOM 633 C C . GLU A 1 76 ? 0.430 5.350 11.567 1.00 80.81 76 GLU A C 1
ATOM 635 O O . GLU A 1 76 ? 1.605 5.021 11.392 1.00 80.81 76 GLU A O 1
ATOM 640 N N . LEU A 1 77 ? -0.347 4.758 12.485 1.00 81.44 77 LEU A N 1
ATOM 641 C CA . LEU A 1 77 ? 0.139 3.700 13.381 1.00 81.44 77 LEU A CA 1
ATOM 642 C C . LEU A 1 77 ? 0.607 2.444 12.637 1.00 81.44 77 LEU A C 1
ATOM 644 O O . LEU A 1 77 ? 1.557 1.805 13.080 1.00 81.44 77 LEU A O 1
ATOM 648 N N . PHE A 1 78 ? -0.044 2.072 11.532 1.00 77.25 78 PHE A N 1
ATOM 649 C CA . PHE A 1 78 ? 0.289 0.849 10.781 1.00 77.25 78 PHE A CA 1
ATOM 650 C C . PHE A 1 78 ? 0.911 1.109 9.420 1.00 77.25 78 PHE A C 1
ATOM 652 O O . PHE A 1 78 ? 1.028 0.185 8.608 1.00 77.25 78 PHE A O 1
ATOM 659 N N . SER A 1 79 ? 1.333 2.344 9.163 1.00 69.06 79 SER A N 1
ATOM 660 C CA . SER A 1 79 ? 2.273 2.619 8.092 1.00 69.06 79 SER A CA 1
ATOM 661 C C . SER A 1 79 ? 3.578 1.907 8.453 1.00 69.06 79 SER A C 1
ATOM 663 O O . SER A 1 79 ? 4.379 2.416 9.230 1.00 69.06 79 SER A O 1
ATOM 665 N N . LYS A 1 80 ? 3.716 0.653 7.992 1.00 55.00 80 LYS A N 1
ATOM 666 C CA . LYS A 1 80 ? 4.961 -0.121 8.045 1.00 55.00 80 LYS A CA 1
ATOM 667 C C . LYS A 1 80 ? 6.033 0.755 7.421 1.00 55.00 80 LYS A C 1
ATOM 669 O O . LYS A 1 80 ? 6.045 0.897 6.202 1.00 55.00 80 LYS A O 1
ATOM 674 N N . ASP A 1 81 ? 6.821 1.378 8.289 1.00 55.41 81 ASP A N 1
ATOM 675 C CA . ASP A 1 81 ? 7.779 2.424 7.986 1.00 55.41 81 ASP A CA 1
ATOM 676 C C . ASP A 1 81 ? 7.150 3.623 7.253 1.00 55.41 81 ASP A C 1
ATOM 678 O O . ASP A 1 81 ? 6.259 3.519 6.407 1.00 55.41 81 ASP A O 1
ATOM 682 N N . LYS A 1 82 ? 7.601 4.842 7.552 1.00 61.66 82 LYS A N 1
ATOM 683 C CA . LYS A 1 82 ? 7.364 5.938 6.608 1.00 61.66 82 LYS A CA 1
ATOM 684 C C . LYS A 1 82 ? 8.132 5.569 5.349 1.00 61.66 82 LYS A C 1
ATOM 686 O O . LYS A 1 82 ? 9.316 5.868 5.251 1.00 61.66 82 LYS A O 1
ATOM 691 N N . ILE A 1 83 ? 7.465 4.897 4.416 1.00 73.25 83 ILE A N 1
ATOM 692 C CA . ILE A 1 83 ? 8.027 4.597 3.111 1.00 73.25 83 ILE A CA 1
ATOM 693 C C . ILE A 1 83 ? 8.358 5.938 2.498 1.00 73.25 83 ILE A C 1
ATOM 695 O O . ILE A 1 83 ? 7.474 6.742 2.172 1.00 73.25 83 ILE A O 1
ATOM 699 N N . ASP A 1 84 ? 9.653 6.197 2.405 1.00 87.50 84 ASP A N 1
ATOM 700 C CA . ASP A 1 84 ? 10.145 7.365 1.724 1.00 87.50 84 ASP A CA 1
ATOM 701 C C . ASP A 1 84 ? 9.951 7.114 0.232 1.00 87.50 84 ASP A C 1
ATOM 703 O O . ASP A 1 84 ? 10.801 6.577 -0.474 1.00 87.50 84 ASP A O 1
ATOM 707 N N . PHE A 1 85 ? 8.767 7.483 -0.251 1.00 90.25 85 PHE A N 1
ATOM 708 C CA . PHE A 1 85 ? 8.414 7.340 -1.653 1.00 90.25 85 PHE A CA 1
ATOM 709 C C . PHE A 1 85 ? 9.378 8.090 -2.574 1.00 90.25 85 PHE A C 1
ATOM 711 O O . PHE A 1 85 ? 9.477 7.723 -3.745 1.00 90.25 85 PHE A O 1
ATOM 718 N N . VAL A 1 86 ? 10.055 9.136 -2.090 1.00 92.62 86 VAL A N 1
ATOM 719 C CA . VAL A 1 86 ? 11.066 9.853 -2.872 1.00 92.62 86 VAL A CA 1
ATOM 720 C C . VAL A 1 86 ? 12.299 8.971 -3.015 1.00 92.62 86 VAL A C 1
ATOM 722 O O . VAL A 1 86 ? 12.769 8.762 -4.131 1.00 92.62 86 VAL A O 1
ATOM 725 N N . GLU A 1 87 ? 12.774 8.391 -1.918 1.00 94.31 87 GLU A N 1
ATOM 726 C CA . GLU A 1 87 ? 13.924 7.490 -1.936 1.00 94.31 87 GLU A CA 1
ATOM 727 C C . GLU A 1 87 ? 13.649 6.203 -2.727 1.00 94.31 87 GLU A C 1
ATOM 729 O O . GLU A 1 87 ? 14.411 5.852 -3.629 1.00 94.31 87 GLU A O 1
ATOM 734 N N . LEU A 1 88 ? 12.505 5.552 -2.505 1.00 94.88 88 LEU A N 1
ATOM 735 C CA . LEU A 1 88 ? 12.111 4.366 -3.268 1.00 94.88 88 LEU A CA 1
ATOM 736 C C . LEU A 1 88 ? 11.952 4.675 -4.767 1.00 94.88 88 LEU A C 1
ATOM 738 O O . LEU A 1 88 ? 12.335 3.874 -5.620 1.00 94.88 88 LEU A O 1
ATOM 742 N N . THR A 1 89 ? 11.457 5.868 -5.114 1.00 97.12 89 THR A N 1
ATOM 743 C CA . THR A 1 89 ? 11.408 6.326 -6.512 1.00 97.12 89 THR A CA 1
ATOM 744 C C . THR A 1 89 ? 12.804 6.402 -7.128 1.00 97.12 89 THR A C 1
ATOM 746 O O . THR A 1 89 ? 12.974 5.989 -8.278 1.00 97.12 89 THR A O 1
ATOM 749 N N . LYS A 1 90 ? 13.810 6.895 -6.395 1.00 97.00 90 LYS A N 1
ATOM 750 C CA . LYS A 1 90 ? 15.197 6.931 -6.884 1.00 97.00 90 LYS A CA 1
ATOM 751 C C . LYS A 1 90 ? 15.740 5.524 -7.093 1.00 97.00 90 LYS A C 1
ATOM 753 O O . LYS A 1 90 ? 16.163 5.228 -8.209 1.00 97.00 90 LYS A O 1
ATOM 758 N N . LYS A 1 91 ? 15.620 4.649 -6.089 1.00 97.38 91 LYS A N 1
ATOM 759 C CA . LYS A 1 91 ? 16.081 3.252 -6.166 1.00 97.38 91 LYS A CA 1
ATOM 760 C C . LYS A 1 91 ? 15.474 2.516 -7.361 1.00 97.38 91 LYS A C 1
ATOM 762 O O . LYS A 1 91 ? 16.199 1.926 -8.157 1.00 97.38 91 LYS A O 1
ATOM 767 N N . ILE A 1 92 ? 14.157 2.623 -7.563 1.00 97.25 92 ILE A N 1
ATOM 768 C CA . ILE A 1 92 ? 13.487 2.036 -8.734 1.00 97.25 92 ILE A CA 1
ATOM 769 C C . ILE A 1 92 ? 14.066 2.616 -10.026 1.00 97.25 92 ILE A C 1
ATOM 771 O O . ILE A 1 92 ? 14.451 1.865 -10.916 1.00 97.25 92 ILE A O 1
ATOM 775 N N . ARG A 1 93 ? 14.156 3.946 -10.154 1.00 97.19 93 ARG A N 1
ATOM 776 C CA . ARG A 1 93 ? 14.670 4.593 -11.376 1.00 97.19 93 ARG A CA 1
ATOM 777 C C . ARG A 1 93 ? 16.123 4.239 -11.668 1.00 97.19 93 ARG A C 1
ATOM 779 O O . ARG A 1 93 ? 16.519 4.279 -12.830 1.00 97.19 93 ARG A O 1
ATOM 786 N N . GLU A 1 94 ? 16.924 3.934 -10.658 1.00 97.25 94 GLU A N 1
ATOM 787 C CA . GLU A 1 94 ? 18.313 3.507 -10.822 1.00 97.25 94 GLU A CA 1
ATOM 788 C C . GLU A 1 94 ? 18.443 2.117 -11.442 1.00 97.25 94 GLU A C 1
ATOM 790 O O . GLU A 1 94 ? 19.367 1.917 -12.228 1.00 97.25 94 GLU A O 1
ATOM 795 N N . LEU A 1 95 ? 17.480 1.221 -11.200 1.00 97.25 95 LEU A N 1
ATOM 796 C CA . LEU A 1 95 ? 17.425 -0.100 -11.837 1.00 97.25 95 LEU A CA 1
ATOM 797 C C . LEU A 1 95 ? 17.082 -0.024 -13.334 1.00 97.25 95 LEU A C 1
ATOM 799 O O . LEU A 1 95 ? 17.458 -0.906 -14.102 1.00 97.25 95 LEU A O 1
ATOM 803 N N . PHE A 1 96 ? 16.377 1.022 -13.775 1.00 97.38 96 PHE A N 1
ATOM 804 C CA . PHE A 1 96 ? 16.007 1.175 -15.183 1.00 97.38 96 PHE A CA 1
ATOM 805 C C . PHE A 1 96 ? 17.169 1.716 -16.040 1.00 97.38 96 PHE A C 1
ATOM 807 O O . PHE A 1 96 ? 17.870 2.651 -15.630 1.00 97.38 96 PHE A O 1
ATOM 814 N N . PRO A 1 97 ? 17.309 1.247 -17.298 1.00 95.06 97 PRO A N 1
ATOM 815 C CA . PRO A 1 97 ? 18.213 1.844 -18.278 1.00 95.06 97 PRO A CA 1
ATOM 816 C C . PRO A 1 97 ? 17.985 3.352 -18.449 1.00 95.06 97 PRO A C 1
ATOM 818 O O . PRO A 1 97 ? 16.863 3.850 -18.314 1.00 95.06 97 PRO A O 1
ATOM 821 N N . LYS A 1 98 ? 19.039 4.098 -18.810 1.00 92.56 98 LYS A N 1
ATOM 822 C CA . LYS A 1 98 ? 19.043 5.578 -18.864 1.00 92.56 98 LYS A CA 1
ATOM 823 C C . LYS A 1 98 ? 17.863 6.179 -19.643 1.00 92.56 98 LYS A C 1
ATOM 825 O O . LYS A 1 98 ? 17.278 7.160 -19.199 1.00 92.56 98 LYS A O 1
ATOM 830 N N . ASN A 1 99 ? 17.489 5.585 -20.774 1.00 92.56 99 ASN A N 1
ATOM 831 C CA . ASN A 1 99 ? 16.384 6.027 -21.636 1.00 92.56 99 ASN A CA 1
ATOM 832 C C . ASN A 1 99 ? 14.999 5.486 -21.220 1.00 92.56 99 ASN A C 1
ATOM 834 O O . ASN A 1 99 ? 14.003 5.799 -21.870 1.00 92.56 99 ASN A O 1
ATOM 838 N N . LYS A 1 100 ? 14.916 4.677 -20.157 1.00 95.94 100 LYS A N 1
ATOM 839 C CA . LYS A 1 100 ? 13.685 4.037 -19.663 1.00 95.94 100 LYS A CA 1
ATOM 840 C C . LYS A 1 100 ? 13.319 4.439 -18.228 1.00 95.94 100 LYS A C 1
ATOM 842 O O . LYS A 1 100 ? 12.248 4.066 -17.756 1.00 95.94 100 LYS A O 1
ATOM 847 N N . LYS A 1 101 ? 14.135 5.261 -17.555 1.00 95.06 101 LYS A N 1
ATOM 848 C CA . LYS A 1 101 ? 13.879 5.738 -16.178 1.00 95.06 101 LYS A CA 1
ATOM 849 C C . LYS A 1 101 ? 12.559 6.495 -16.013 1.00 95.06 101 LYS A C 1
ATOM 851 O O . LYS A 1 101 ? 12.002 6.523 -14.921 1.00 95.06 101 LYS A O 1
ATOM 856 N N . GLY A 1 102 ? 12.063 7.111 -17.088 1.00 91.75 102 GLY A N 1
ATOM 857 C CA . GLY A 1 102 ? 10.887 7.973 -17.046 1.00 91.75 102 GLY A CA 1
ATOM 858 C C . GLY A 1 102 ? 11.082 9.219 -16.173 1.00 91.75 102 GLY A C 1
ATOM 859 O O . GLY A 1 102 ? 12.151 9.461 -15.600 1.00 91.75 102 GLY A O 1
ATOM 860 N N . ASP A 1 103 ? 10.018 10.014 -16.089 1.00 93.44 103 ASP A N 1
ATOM 861 C CA . ASP A 1 103 ? 9.972 11.195 -15.231 1.00 93.44 103 ASP A CA 1
ATOM 862 C C . ASP A 1 103 ? 9.812 10.823 -13.748 1.00 93.44 103 ASP A C 1
ATOM 864 O O . ASP A 1 103 ? 9.059 9.911 -13.401 1.00 93.44 103 ASP A O 1
ATOM 868 N N . GLU A 1 104 ? 10.509 11.549 -12.875 1.00 95.44 104 GLU A N 1
ATOM 869 C CA . GLU A 1 104 ? 10.522 11.293 -11.434 1.00 95.44 104 GLU A CA 1
ATOM 870 C C . GLU A 1 104 ? 9.147 11.472 -10.794 1.00 95.44 104 GLU A C 1
ATOM 872 O O . GLU A 1 104 ? 8.702 10.607 -10.041 1.00 95.44 104 GLU A O 1
ATOM 877 N N . GLN A 1 105 ? 8.440 12.552 -11.139 1.00 95.94 105 GLN A N 1
ATOM 878 C CA . GLN A 1 105 ? 7.100 12.819 -10.618 1.00 95.94 105 GLN A CA 1
ATOM 879 C C . GLN A 1 105 ? 6.098 11.791 -11.147 1.00 95.94 105 GLN A C 1
ATOM 881 O O . GLN A 1 105 ? 5.215 11.339 -10.414 1.00 95.94 105 GLN A O 1
ATOM 886 N N . GLY A 1 106 ? 6.265 11.367 -12.403 1.00 96.00 106 GLY A N 1
ATOM 887 C CA . GLY A 1 106 ? 5.508 10.267 -12.994 1.00 96.00 106 GLY A CA 1
ATOM 888 C C . GLY A 1 106 ? 5.665 8.961 -12.212 1.00 96.00 106 GLY A C 1
ATOM 889 O O . GLY A 1 106 ? 4.664 8.332 -11.861 1.00 96.00 106 GLY A O 1
ATOM 890 N N . VAL A 1 107 ? 6.905 8.574 -11.900 1.00 97.62 107 VAL A N 1
ATOM 891 C CA . VAL A 1 107 ? 7.208 7.366 -11.114 1.00 97.62 107 VAL A CA 1
ATOM 892 C C . VAL A 1 107 ? 6.643 7.493 -9.703 1.00 97.62 107 VAL A C 1
ATOM 894 O O . VA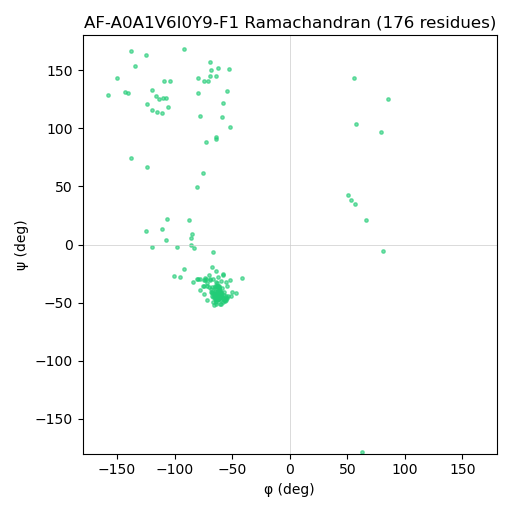L A 1 107 ? 5.887 6.621 -9.282 1.00 97.62 107 VAL A O 1
ATOM 897 N N . LEU A 1 108 ? 6.902 8.609 -9.020 1.00 96.88 108 LEU A N 1
ATOM 898 C CA . LEU A 1 108 ? 6.417 8.877 -7.666 1.00 96.88 108 LEU A CA 1
ATOM 899 C C . LEU A 1 108 ? 4.889 8.771 -7.569 1.00 96.88 108 LEU A C 1
ATOM 901 O O . LEU A 1 108 ? 4.349 8.100 -6.685 1.00 96.88 108 LEU A O 1
ATOM 905 N N . LYS A 1 109 ? 4.169 9.411 -8.498 1.00 96.00 109 LYS A N 1
ATOM 906 C CA . LYS A 1 109 ? 2.701 9.378 -8.549 1.00 96.00 109 LYS A CA 1
ATOM 907 C C . LYS A 1 109 ? 2.183 7.955 -8.747 1.00 96.00 109 LYS A C 1
ATOM 909 O O . LYS A 1 109 ? 1.225 7.552 -8.086 1.00 96.00 109 LYS A O 1
ATOM 914 N N . LYS A 1 110 ? 2.805 7.194 -9.649 1.00 96.81 110 LYS A N 1
ATOM 915 C CA . LYS A 1 110 ? 2.407 5.814 -9.952 1.00 96.81 110 LYS A CA 1
ATOM 916 C C . LYS A 1 110 ? 2.760 4.852 -8.824 1.00 96.81 110 LYS A C 1
ATOM 918 O O . LYS A 1 110 ? 1.971 3.955 -8.552 1.00 96.81 110 LYS A O 1
ATOM 923 N N . LEU A 1 111 ? 3.860 5.083 -8.114 1.00 95.56 111 LEU A N 1
ATOM 924 C CA . LEU A 1 111 ? 4.250 4.310 -6.939 1.00 95.56 111 LEU A CA 1
ATOM 925 C C . LEU A 1 111 ? 3.271 4.528 -5.777 1.00 95.56 111 LEU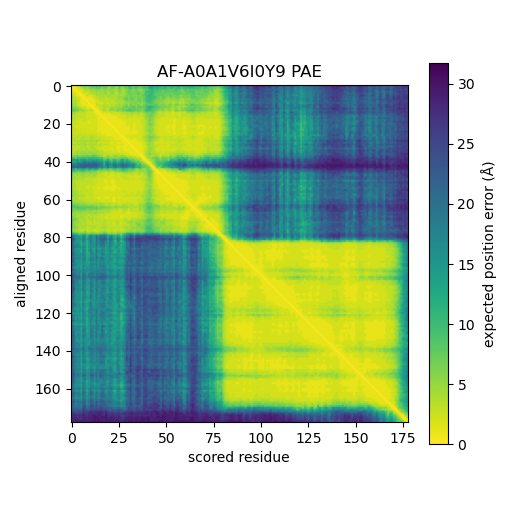 A C 1
ATOM 927 O O . LEU A 1 111 ? 2.775 3.567 -5.199 1.00 95.56 111 LEU A O 1
ATOM 931 N N . LYS A 1 112 ? 2.877 5.776 -5.498 1.00 91.75 112 LYS A N 1
ATOM 932 C CA . LYS A 1 112 ? 1.815 6.061 -4.513 1.00 91.75 112 LYS A CA 1
ATOM 933 C C . LYS A 1 112 ? 0.484 5.408 -4.901 1.00 91.75 112 LYS A C 1
ATOM 935 O O . LYS A 1 112 ? -0.188 4.819 -4.055 1.00 91.75 112 LYS A O 1
ATOM 940 N N . GLN A 1 113 ? 0.116 5.470 -6.185 1.00 92.56 113 GLN A N 1
ATOM 941 C CA . GLN A 1 113 ? -1.058 4.765 -6.714 1.00 92.56 113 GLN A CA 1
ATOM 942 C C . GLN A 1 113 ? -0.942 3.246 -6.500 1.00 92.56 113 GLN A C 1
ATOM 944 O O . GLN A 1 113 ? -1.915 2.610 -6.096 1.00 92.56 113 GLN A O 1
ATOM 949 N N . PHE A 1 114 ? 0.242 2.677 -6.727 1.00 94.62 114 PHE A N 1
ATOM 950 C CA . PHE A 1 114 ? 0.509 1.259 -6.534 1.00 94.62 114 PHE A CA 1
ATOM 951 C C . PHE A 1 114 ? 0.282 0.820 -5.094 1.00 94.62 114 PHE A C 1
ATOM 953 O O . PHE A 1 114 ? -0.507 -0.095 -4.866 1.00 94.62 114 PHE A O 1
ATOM 960 N N . TYR A 1 115 ? 0.871 1.534 -4.136 1.00 89.62 115 TYR A N 1
ATOM 961 C CA . TYR A 1 115 ? 0.681 1.267 -2.713 1.00 89.62 115 TYR A CA 1
ATOM 962 C C . TYR A 1 115 ? -0.783 1.391 -2.295 1.00 89.62 115 TYR A C 1
ATOM 964 O O . TYR A 1 115 ? -1.278 0.568 -1.524 1.00 89.62 115 TYR A O 1
ATOM 972 N N . LYS A 1 116 ? -1.515 2.387 -2.806 1.00 84.50 116 LYS A N 1
ATOM 973 C CA . LYS A 1 116 ? -2.944 2.542 -2.503 1.00 84.50 116 LYS A CA 1
ATOM 974 C C . LYS A 1 116 ? -3.759 1.326 -2.956 1.00 84.50 116 LYS A C 1
ATOM 976 O O . LYS A 1 116 ? -4.583 0.843 -2.184 1.00 84.50 116 LYS A O 1
ATOM 981 N N . ASN A 1 117 ? -3.505 0.835 -4.167 1.00 86.62 117 ASN A N 1
ATOM 982 C CA . ASN A 1 117 ? -4.343 -0.174 -4.815 1.00 86.62 117 ASN A CA 1
ATOM 983 C C . ASN A 1 117 ? -3.901 -1.622 -4.551 1.00 86.62 117 ASN A C 1
ATOM 985 O O . ASN A 1 117 ? -4.716 -2.526 -4.683 1.00 86.62 117 ASN A O 1
ATOM 989 N N . ASN A 1 118 ? -2.643 -1.858 -4.166 1.00 87.38 118 ASN A N 1
ATOM 990 C CA . ASN A 1 118 ? -2.077 -3.199 -4.004 1.00 87.38 118 ASN A CA 1
ATOM 991 C C . ASN A 1 118 ? -1.514 -3.383 -2.592 1.00 87.38 118 ASN A C 1
ATOM 993 O O . ASN A 1 118 ? -0.307 -3.504 -2.394 1.00 87.38 118 ASN A O 1
ATOM 997 N N . LYS A 1 119 ? -2.400 -3.383 -1.587 1.00 82.25 119 LYS A N 1
ATOM 998 C CA . LYS A 1 119 ? -2.005 -3.446 -0.168 1.00 82.25 119 LYS A CA 1
ATOM 999 C C . LYS A 1 119 ? -1.122 -4.655 0.176 1.00 82.25 119 LYS A C 1
ATOM 1001 O O . LYS A 1 119 ? -0.238 -4.515 1.012 1.00 82.25 119 LYS A O 1
ATOM 1006 N N . LYS A 1 120 ? -1.317 -5.792 -0.503 1.00 83.75 120 LYS A N 1
ATOM 1007 C CA . LYS A 1 120 ? -0.517 -7.013 -0.309 1.00 83.75 120 LYS A CA 1
ATOM 1008 C C . LYS A 1 120 ? 0.948 -6.904 -0.755 1.00 83.75 120 LYS A C 1
ATOM 1010 O O . LYS A 1 120 ? 1.761 -7.689 -0.300 1.00 83.75 120 LYS A O 1
ATOM 1015 N N . PHE A 1 121 ? 1.295 -5.935 -1.605 1.00 86.69 121 PHE A N 1
ATOM 1016 C CA . PHE A 1 121 ? 2.656 -5.764 -2.140 1.00 86.69 121 PHE A CA 1
ATOM 1017 C C . PHE A 1 121 ? 3.387 -4.562 -1.529 1.00 86.69 121 PHE A C 1
ATOM 1019 O O . PHE A 1 121 ? 4.288 -4.002 -2.148 1.00 86.69 121 PHE A O 1
ATOM 1026 N N . ARG A 1 122 ? 2.970 -4.101 -0.343 1.00 83.75 122 ARG A N 1
ATOM 1027 C CA . ARG A 1 122 ? 3.550 -2.934 0.344 1.00 83.75 122 ARG A CA 1
ATOM 1028 C C . ARG A 1 122 ? 4.848 -3.276 1.081 1.00 83.75 122 ARG A C 1
ATOM 1030 O O . ARG A 1 122 ? 5.002 -2.945 2.251 1.00 83.75 122 ARG A O 1
ATOM 1037 N N . ASP A 1 123 ? 5.759 -3.929 0.382 1.00 85.06 123 ASP A N 1
ATOM 1038 C CA . ASP A 1 123 ? 7.079 -4.305 0.869 1.00 85.06 123 ASP A CA 1
ATOM 1039 C C . ASP A 1 123 ? 8.121 -3.727 -0.099 1.00 85.06 123 ASP A C 1
ATOM 1041 O O . ASP A 1 123 ? 8.070 -3.979 -1.305 1.00 85.06 123 ASP A O 1
ATOM 1045 N N . GLU A 1 124 ? 9.015 -2.879 0.418 1.00 90.62 124 GLU A N 1
ATOM 1046 C CA . GLU A 1 124 ? 10.041 -2.216 -0.390 1.00 90.62 124 GLU A CA 1
ATOM 1047 C C . GLU A 1 124 ? 11.006 -3.222 -1.032 1.00 90.62 124 GLU A C 1
ATOM 1049 O O . GLU A 1 124 ? 11.327 -3.079 -2.215 1.00 90.62 124 GLU A O 1
ATOM 1054 N N . ASP A 1 125 ? 11.431 -4.250 -0.293 1.00 90.06 125 ASP A N 1
ATOM 1055 C CA . ASP A 1 125 ? 12.348 -5.268 -0.804 1.00 90.06 125 ASP A CA 1
ATOM 1056 C C . ASP A 1 125 ? 11.688 -6.063 -1.932 1.00 90.06 125 ASP A C 1
ATOM 1058 O O . ASP A 1 125 ? 12.256 -6.187 -3.019 1.00 90.06 125 ASP A O 1
ATOM 1062 N N . LEU A 1 126 ? 10.437 -6.496 -1.737 1.00 93.88 126 LEU A N 1
ATOM 1063 C CA . LEU A 1 126 ? 9.670 -7.181 -2.780 1.00 93.88 126 LEU A CA 1
ATOM 1064 C C . LEU A 1 126 ? 9.545 -6.329 -4.051 1.00 93.88 126 LEU A C 1
ATOM 1066 O O . LEU A 1 126 ? 9.709 -6.841 -5.160 1.00 93.88 126 LEU A O 1
ATOM 1070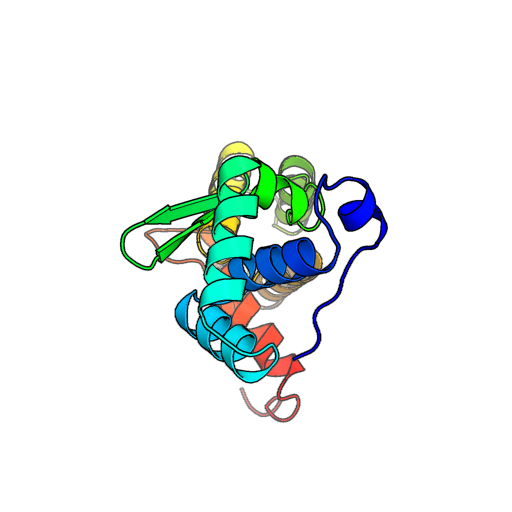 N N . ILE A 1 127 ? 9.267 -5.030 -3.919 1.00 96.50 127 ILE A N 1
ATOM 1071 C CA . ILE A 1 127 ? 9.143 -4.121 -5.067 1.00 96.50 127 ILE A CA 1
ATOM 1072 C C . ILE A 1 127 ? 10.475 -3.977 -5.803 1.00 96.50 127 ILE A C 1
ATOM 1074 O O . ILE A 1 127 ? 10.499 -3.991 -7.039 1.00 96.50 127 ILE A O 1
ATOM 1078 N N . LEU A 1 128 ? 11.584 -3.838 -5.076 1.00 97.44 128 LEU A N 1
ATOM 1079 C CA . LEU A 1 128 ? 12.912 -3.725 -5.673 1.00 97.44 128 LEU A CA 1
ATOM 1080 C C . LEU A 1 128 ? 13.331 -5.034 -6.352 1.00 97.44 128 LEU A C 1
ATOM 1082 O O . LEU A 1 128 ? 13.807 -4.989 -7.489 1.00 97.44 128 LEU A O 1
ATOM 1086 N N . ARG A 1 129 ? 13.073 -6.192 -5.732 1.00 97.12 129 ARG A N 1
ATOM 1087 C CA . ARG A 1 129 ? 13.304 -7.515 -6.336 1.00 97.12 129 ARG A CA 1
ATOM 1088 C C . ARG A 1 129 ? 12.458 -7.728 -7.585 1.00 97.12 129 ARG A C 1
ATOM 1090 O O . ARG A 1 129 ? 13.001 -8.109 -8.618 1.00 97.12 129 ARG A O 1
ATOM 1097 N N . ALA A 1 130 ? 11.165 -7.408 -7.542 1.00 97.94 130 ALA A N 1
ATOM 1098 C CA . ALA A 1 130 ? 10.275 -7.495 -8.700 1.00 97.94 130 ALA A CA 1
ATOM 1099 C C . ALA A 1 130 ? 10.717 -6.564 -9.839 1.00 97.94 130 ALA A C 1
ATOM 1101 O O . ALA A 1 130 ? 10.705 -6.944 -11.011 1.00 97.94 130 ALA A O 1
ATOM 1102 N N . THR A 1 131 ? 11.159 -5.351 -9.500 1.00 98.06 131 THR A N 1
ATOM 1103 C CA . THR A 1 131 ? 11.711 -4.407 -10.477 1.00 98.06 131 THR A CA 1
ATOM 1104 C C . THR A 1 131 ? 12.987 -4.956 -11.108 1.00 98.06 131 THR A C 1
ATOM 1106 O O . THR A 1 131 ? 13.117 -4.939 -12.328 1.00 98.06 131 THR A O 1
ATOM 1109 N N . LYS A 1 132 ? 13.917 -5.479 -10.306 1.00 97.94 132 LYS A N 1
ATOM 1110 C CA . LYS A 1 132 ? 15.161 -6.073 -10.802 1.00 97.94 132 LYS A CA 1
ATOM 1111 C C . LYS A 1 132 ? 14.882 -7.276 -11.709 1.00 97.94 132 LYS A C 1
ATOM 1113 O O . LYS A 1 132 ? 15.379 -7.303 -12.831 1.00 97.94 132 LYS A O 1
ATOM 1118 N N . HIS A 1 133 ? 14.005 -8.184 -11.279 1.00 97.31 133 HIS A N 1
ATOM 1119 C CA . HIS A 1 133 ? 13.580 -9.340 -12.067 1.00 97.31 133 HIS A CA 1
ATOM 1120 C C . HIS A 1 133 ? 13.025 -8.917 -13.434 1.00 97.31 133 HIS A C 1
ATOM 1122 O O . HIS A 1 133 ? 13.435 -9.462 -14.456 1.00 97.31 133 HIS A O 1
ATOM 1128 N N . TYR A 1 134 ? 12.162 -7.895 -13.476 1.00 97.81 134 TYR A N 1
ATOM 1129 C CA . TYR A 1 134 ? 11.641 -7.349 -14.731 1.00 97.81 134 TYR A CA 1
ATOM 1130 C C . TYR A 1 134 ? 12.749 -6.892 -15.683 1.00 97.81 134 TYR A C 1
ATOM 1132 O O . TYR A 1 134 ? 12.703 -7.205 -16.870 1.00 97.81 134 TYR A O 1
ATOM 1140 N N . ILE A 1 135 ? 13.728 -6.143 -15.173 1.00 97.25 135 ILE A N 1
ATOM 1141 C CA . ILE A 1 135 ? 14.816 -5.589 -15.986 1.00 97.25 135 ILE A CA 1
ATOM 1142 C C . ILE A 1 135 ? 15.740 -6.693 -16.505 1.00 97.25 135 ILE A C 1
ATOM 1144 O O . ILE A 1 135 ? 16.179 -6.620 -17.647 1.00 97.25 135 ILE A O 1
ATOM 1148 N N . GLU A 1 136 ? 16.008 -7.716 -15.697 1.00 96.25 136 GLU A N 1
ATOM 1149 C CA . GLU A 1 136 ? 16.893 -8.827 -16.064 1.00 96.25 136 GLU A CA 1
ATOM 1150 C C . GLU A 1 136 ? 16.261 -9.786 -17.083 1.00 96.25 136 GLU A C 1
ATOM 1152 O O . GLU A 1 136 ? 16.973 -10.350 -17.910 1.00 96.25 136 GLU A O 1
ATOM 1157 N N . HIS A 1 137 ? 14.934 -9.938 -17.060 1.00 95.38 137 HIS A N 1
ATOM 1158 C CA . HIS A 1 137 ? 14.212 -10.923 -17.878 1.00 95.38 137 HIS A CA 1
ATOM 1159 C C . HIS A 1 137 ? 13.415 -10.299 -19.032 1.00 95.38 137 HIS A C 1
ATOM 1161 O O . HIS A 1 137 ? 12.710 -11.003 -19.754 1.00 95.38 137 HIS A O 1
ATOM 1167 N N . THR A 1 138 ? 13.514 -8.984 -19.233 1.00 94.69 138 THR A N 1
ATOM 1168 C CA . THR A 1 138 ? 12.893 -8.298 -20.371 1.00 94.69 138 THR A CA 1
ATOM 1169 C C . THR A 1 138 ? 13.971 -7.831 -21.330 1.00 94.69 138 THR A C 1
ATOM 1171 O O . THR A 1 138 ? 14.866 -7.078 -20.950 1.00 94.69 138 THR A O 1
ATOM 1174 N N . ASP A 1 139 ? 13.850 -8.208 -22.601 1.00 92.69 139 ASP A N 1
ATOM 1175 C CA . ASP A 1 139 ? 14.707 -7.660 -23.650 1.00 92.69 139 ASP A CA 1
ATOM 1176 C C . ASP A 1 139 ? 14.626 -6.121 -23.643 1.00 92.69 139 ASP A C 1
ATOM 1178 O O . ASP A 1 139 ? 13.550 -5.515 -23.597 1.00 92.69 139 ASP A O 1
ATOM 1182 N N . ASN A 1 140 ? 15.800 -5.489 -23.675 1.00 88.62 140 ASN A N 1
ATOM 1183 C CA . ASN A 1 140 ? 16.001 -4.052 -23.539 1.00 88.62 140 ASN A CA 1
ATOM 1184 C C . ASN A 1 140 ? 15.134 -3.210 -24.501 1.00 88.62 140 ASN A C 1
ATOM 1186 O O . ASN A 1 140 ? 14.718 -2.096 -24.161 1.00 88.62 140 ASN A O 1
ATOM 1190 N N . LEU A 1 141 ? 14.810 -3.739 -25.687 1.00 91.06 141 LEU A N 1
ATOM 1191 C CA . LEU A 1 141 ? 13.921 -3.078 -26.648 1.00 91.06 141 LEU A CA 1
ATOM 1192 C C . LEU A 1 141 ? 12.489 -2.930 -26.104 1.00 91.06 141 LEU A C 1
ATOM 11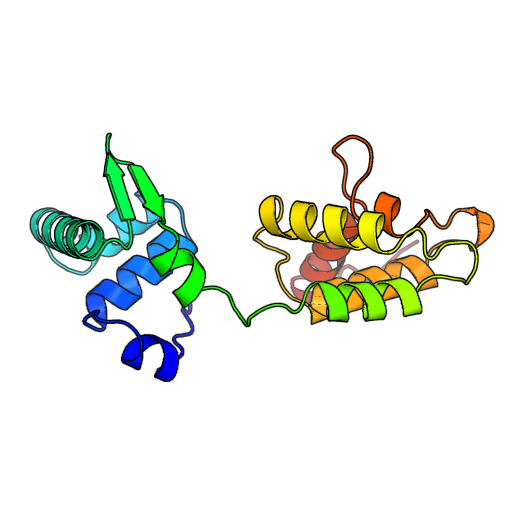94 O O . LEU A 1 141 ? 11.851 -1.891 -26.313 1.00 91.06 141 LEU A O 1
ATOM 1198 N N . TYR A 1 142 ? 12.018 -3.915 -25.339 1.00 93.25 142 TYR A N 1
ATOM 1199 C CA . TYR A 1 142 ? 10.647 -4.021 -24.830 1.00 93.25 142 TYR A CA 1
ATOM 1200 C C . TYR A 1 142 ? 10.472 -3.536 -23.389 1.00 93.25 142 TYR A C 1
ATOM 1202 O O . TYR A 1 142 ? 9.343 -3.479 -22.891 1.00 93.25 142 TYR A O 1
ATOM 1210 N N . ILE A 1 143 ? 11.554 -3.118 -22.724 1.00 95.62 143 ILE A N 1
ATOM 1211 C CA . ILE A 1 143 ? 11.469 -2.499 -21.399 1.00 95.62 143 ILE A CA 1
ATOM 1212 C C . ILE A 1 143 ? 10.567 -1.257 -21.477 1.00 95.62 143 ILE A C 1
ATOM 1214 O O . ILE A 1 143 ? 10.811 -0.310 -22.240 1.00 95.62 143 ILE A O 1
ATOM 1218 N N . LYS A 1 144 ? 9.499 -1.262 -20.673 1.00 95.12 144 LYS A N 1
ATOM 1219 C CA . LYS A 1 144 ? 8.590 -0.126 -20.489 1.00 95.12 144 LYS A CA 1
ATOM 1220 C C . LYS A 1 144 ? 9.314 0.993 -19.745 1.00 95.12 144 LYS A C 1
ATOM 1222 O O . LYS A 1 144 ? 10.264 0.761 -19.007 1.00 95.12 144 LYS A O 1
ATOM 1227 N N . GLN A 1 145 ? 8.835 2.225 -19.893 1.00 96.75 145 GLN A N 1
ATOM 1228 C CA . GLN A 1 145 ? 9.283 3.292 -18.997 1.00 96.75 145 GLN A CA 1
ATOM 1229 C C . GLN A 1 145 ? 8.851 2.979 -17.557 1.00 96.75 145 GLN A C 1
ATOM 1231 O O . GLN A 1 145 ? 7.755 2.448 -17.360 1.00 96.75 145 GLN A O 1
ATOM 1236 N N . ALA A 1 146 ? 9.665 3.342 -16.564 1.00 97.44 146 ALA A N 1
ATOM 1237 C CA . ALA A 1 146 ? 9.451 2.959 -15.165 1.00 97.44 146 ALA A CA 1
ATOM 1238 C C . ALA A 1 146 ? 8.034 3.268 -14.645 1.00 97.44 146 ALA A C 1
ATOM 1240 O O . ALA A 1 146 ? 7.381 2.415 -14.049 1.00 97.44 146 ALA A O 1
ATOM 1241 N N . HIS A 1 147 ? 7.489 4.450 -14.942 1.00 97.06 147 HIS A N 1
ATOM 1242 C CA . HIS A 1 147 ? 6.136 4.810 -14.505 1.00 97.06 147 HIS A CA 1
ATOM 1243 C C . HIS A 1 147 ? 5.035 3.960 -15.170 1.00 97.06 147 HIS A C 1
ATOM 1245 O O . HIS A 1 147 ? 4.014 3.699 -14.537 1.00 97.06 147 HIS A O 1
ATOM 1251 N N . TYR A 1 148 ? 5.238 3.480 -16.404 1.00 96.94 148 TYR A N 1
ATOM 1252 C CA . TYR A 1 148 ? 4.314 2.559 -17.081 1.00 96.94 148 TYR A CA 1
ATOM 1253 C C . TYR A 1 148 ? 4.470 1.109 -16.638 1.00 96.94 148 TYR A C 1
ATOM 1255 O O . TYR A 1 148 ? 3.496 0.361 -16.670 1.00 96.94 148 TYR A O 1
ATOM 1263 N N . PHE A 1 149 ? 5.676 0.710 -16.236 1.00 97.69 149 PHE A N 1
ATOM 1264 C CA . PHE A 1 149 ? 5.901 -0.567 -15.569 1.00 97.69 149 PHE A CA 1
ATOM 1265 C C . PHE A 1 149 ? 5.116 -0.637 -14.251 1.00 97.69 149 PHE A C 1
ATOM 1267 O O . PHE A 1 149 ? 4.406 -1.614 -14.002 1.00 97.69 149 PHE A O 1
ATOM 1274 N N . ILE A 1 150 ? 5.162 0.439 -13.458 1.00 97.38 150 ILE A N 1
ATOM 1275 C CA . ILE A 1 150 ? 4.407 0.526 -12.206 1.00 97.38 150 ILE A CA 1
ATOM 1276 C C . ILE A 1 150 ? 2.902 0.532 -12.479 1.00 97.38 150 ILE A C 1
ATOM 1278 O O . ILE A 1 150 ? 2.189 -0.271 -11.888 1.00 97.38 150 ILE A O 1
ATOM 1282 N N . TYR A 1 151 ? 2.404 1.411 -13.356 1.00 94.69 151 TYR A N 1
ATOM 1283 C CA . TYR A 1 151 ? 0.985 1.444 -13.720 1.00 94.69 151 TYR A CA 1
ATOM 1284 C C . TYR A 1 151 ? 0.741 2.110 -15.078 1.00 94.69 151 TYR A C 1
ATOM 1286 O O . TYR A 1 151 ? 1.084 3.278 -15.288 1.00 94.69 151 TYR A O 1
ATOM 1294 N N . LYS A 1 152 ? 0.007 1.427 -15.955 1.00 94.00 152 LYS A N 1
ATOM 1295 C CA . LYS A 1 152 ? -0.480 1.965 -17.226 1.00 94.00 152 LYS A CA 1
ATOM 1296 C C . LYS A 1 152 ? -1.881 1.430 -17.518 1.00 94.00 152 LYS A C 1
ATOM 1298 O O . LYS A 1 152 ? -2.113 0.238 -17.383 1.00 94.00 152 LYS A O 1
ATOM 1303 N N . ASP A 1 153 ? -2.804 2.324 -17.874 1.00 91.12 153 ASP A N 1
ATOM 1304 C CA . ASP A 1 153 ? -4.170 1.981 -18.308 1.00 91.12 153 ASP A CA 1
ATOM 1305 C C . ASP A 1 153 ? -4.912 1.027 -17.351 1.00 91.12 153 ASP A C 1
ATOM 1307 O O . ASP A 1 153 ? -5.554 0.067 -17.756 1.00 91.12 153 ASP A O 1
ATOM 1311 N N . GLY A 1 154 ? -4.783 1.276 -16.041 1.00 86.62 154 GLY A N 1
ATOM 1312 C CA . GLY A 1 154 ? -5.416 0.469 -14.989 1.00 86.62 154 GLY A CA 1
ATOM 1313 C C . GLY A 1 154 ? -4.681 -0.827 -14.629 1.00 86.62 154 GLY A C 1
ATOM 1314 O O . GLY A 1 154 ? -5.043 -1.463 -13.645 1.00 86.62 154 GLY A O 1
ATOM 1315 N N . ILE A 1 155 ? -3.613 -1.177 -15.347 1.00 92.06 155 ILE A N 1
ATOM 1316 C CA . ILE A 1 155 ? -2.847 -2.413 -15.163 1.00 92.06 155 ILE A CA 1
ATOM 1317 C C . ILE A 1 155 ? -1.473 -2.091 -14.563 1.00 92.06 155 ILE A C 1
ATOM 1319 O O . ILE A 1 155 ? -0.834 -1.106 -14.940 1.00 92.06 155 ILE A O 1
ATOM 1323 N N . SER A 1 156 ? -0.996 -2.930 -13.641 1.00 96.38 156 SER A N 1
ATOM 1324 C CA . SER A 1 156 ? 0.341 -2.831 -13.049 1.00 96.38 156 SER A CA 1
ATOM 1325 C C . SER A 1 156 ? 1.177 -4.046 -13.428 1.00 96.38 156 SER A C 1
ATOM 1327 O O . SER A 1 156 ? 0.868 -5.160 -13.021 1.00 96.38 156 SER A O 1
ATOM 1329 N N . THR A 1 157 ? 2.244 -3.839 -14.206 1.00 97.44 157 THR A N 1
ATOM 1330 C CA . THR A 1 157 ? 3.197 -4.923 -14.506 1.00 97.44 157 THR A CA 1
ATOM 1331 C C . THR A 1 157 ? 4.001 -5.286 -13.260 1.00 97.44 157 THR A C 1
ATOM 1333 O O . THR A 1 157 ? 4.228 -6.465 -13.015 1.00 97.44 157 THR A O 1
ATOM 1336 N N . LEU A 1 158 ? 4.345 -4.292 -12.433 1.00 97.75 158 LEU A N 1
ATOM 1337 C CA . LEU A 1 158 ? 4.961 -4.517 -11.125 1.00 97.75 158 LEU A CA 1
ATOM 1338 C C . LEU A 1 158 ? 4.127 -5.473 -10.255 1.00 97.75 158 LEU A C 1
ATOM 1340 O O . LEU A 1 158 ? 4.680 -6.420 -9.710 1.00 97.75 158 LEU A O 1
ATOM 1344 N N . ALA A 1 159 ? 2.805 -5.278 -10.182 1.00 96.62 159 ALA A N 1
ATOM 1345 C CA . ALA A 1 159 ? 1.917 -6.132 -9.386 1.00 96.62 159 ALA A CA 1
ATOM 1346 C C . ALA A 1 159 ? 1.978 -7.598 -9.829 1.00 96.62 159 ALA A C 1
ATOM 1348 O O . ALA A 1 159 ? 2.077 -8.483 -8.988 1.00 96.62 159 ALA A O 1
ATOM 1349 N N . SER A 1 160 ? 1.949 -7.849 -11.142 1.00 96.56 160 SER A N 1
ATOM 1350 C CA . SER A 1 160 ? 2.025 -9.206 -11.693 1.00 96.56 160 SER A CA 1
ATOM 1351 C C . SER A 1 160 ? 3.330 -9.913 -11.326 1.00 96.56 160 SER A C 1
ATOM 1353 O O . SER A 1 160 ? 3.319 -11.108 -11.056 1.00 96.56 160 SER A O 1
ATOM 1355 N N . ILE A 1 161 ? 4.449 -9.184 -11.288 1.00 97.31 161 ILE A N 1
ATOM 1356 C CA . ILE A 1 161 ? 5.752 -9.769 -10.949 1.00 97.31 161 ILE A CA 1
ATOM 1357 C C . ILE A 1 161 ? 5.890 -9.970 -9.440 1.00 97.31 161 ILE A C 1
ATOM 1359 O O . ILE A 1 161 ? 6.404 -10.999 -9.019 1.00 97.31 161 ILE A O 1
ATOM 1363 N N . CYS A 1 162 ? 5.396 -9.038 -8.618 1.00 97.00 162 CYS A N 1
ATOM 1364 C CA . CYS A 1 162 ? 5.312 -9.248 -7.172 1.00 97.00 162 CYS A CA 1
ATOM 1365 C C . CYS A 1 162 ? 4.524 -10.522 -6.841 1.00 97.00 162 CYS A C 1
ATOM 1367 O O . CYS A 1 162 ? 4.970 -11.316 -6.022 1.00 97.00 162 CYS A O 1
ATOM 1369 N N . ASP A 1 163 ? 3.390 -10.736 -7.512 1.00 95.31 163 ASP A N 1
ATOM 1370 C CA . ASP A 1 163 ? 2.578 -11.942 -7.341 1.00 95.31 163 ASP A CA 1
ATOM 1371 C C . ASP A 1 163 ? 3.343 -13.213 -7.734 1.00 95.31 163 ASP A C 1
ATOM 1373 O O . ASP A 1 163 ? 3.371 -14.180 -6.981 1.00 95.31 163 ASP A O 1
ATOM 1377 N N . TYR A 1 164 ? 4.027 -13.192 -8.882 1.00 95.00 164 TYR A N 1
ATOM 1378 C CA . TYR A 1 164 ? 4.868 -14.301 -9.334 1.00 95.00 164 TYR A CA 1
ATOM 1379 C C . TYR A 1 164 ? 5.959 -14.671 -8.318 1.00 95.00 164 TYR A C 1
ATOM 1381 O O . TYR A 1 164 ? 6.109 -15.844 -7.989 1.00 95.00 164 TYR A O 1
ATOM 1389 N N . LEU A 1 165 ? 6.691 -13.682 -7.792 1.00 94.06 165 LEU A N 1
ATOM 1390 C CA . LEU A 1 165 ? 7.768 -13.930 -6.831 1.00 94.06 165 LEU A CA 1
ATOM 1391 C C . LEU A 1 165 ? 7.248 -14.500 -5.507 1.00 94.06 165 LEU A C 1
ATOM 1393 O O . LEU A 1 165 ? 7.839 -15.443 -4.992 1.00 94.06 165 LEU A O 1
ATOM 1397 N N . LEU A 1 166 ? 6.128 -13.987 -4.991 1.00 91.12 166 LEU A N 1
ATOM 1398 C CA . LEU A 1 166 ? 5.511 -14.545 -3.784 1.00 91.12 166 LEU A CA 1
ATOM 1399 C C . LEU A 1 166 ? 5.044 -15.990 -4.008 1.00 91.12 166 LEU A C 1
ATOM 1401 O O . LEU A 1 166 ? 5.286 -16.851 -3.169 1.00 91.12 166 LEU A O 1
ATOM 1405 N N . ASN A 1 167 ? 4.455 -16.290 -5.171 1.00 90.44 167 ASN A N 1
ATOM 1406 C CA . ASN A 1 167 ? 4.042 -17.655 -5.505 1.00 90.44 167 ASN A CA 1
ATOM 1407 C C . ASN A 1 167 ? 5.232 -18.631 -5.587 1.00 90.44 167 ASN A C 1
ATOM 1409 O O . ASN A 1 167 ? 5.081 -19.792 -5.207 1.00 90.44 167 ASN A O 1
ATOM 1413 N N . LEU A 1 168 ? 6.399 -18.184 -6.071 1.00 87.25 168 LEU A N 1
ATOM 1414 C CA . LEU A 1 168 ? 7.628 -18.991 -6.076 1.00 87.25 168 LEU A CA 1
ATOM 1415 C C . LEU A 1 168 ? 8.159 -19.253 -4.664 1.00 87.25 168 LEU A C 1
ATOM 1417 O O . LEU A 1 168 ? 8.601 -20.362 -4.377 1.00 87.25 168 LEU A O 1
ATOM 1421 N N . GLU A 1 169 ? 8.111 -18.250 -3.786 1.00 83.19 169 GLU A N 1
ATOM 1422 C CA . GLU A 1 169 ? 8.525 -18.388 -2.384 1.00 83.19 169 GLU A CA 1
ATOM 1423 C C . GLU A 1 169 ? 7.617 -19.369 -1.625 1.00 83.19 169 GLU A C 1
ATOM 1425 O O . GLU A 1 169 ? 8.096 -20.162 -0.814 1.00 83.19 169 GLU A O 1
ATOM 1430 N N . GLU A 1 170 ? 6.318 -19.367 -1.931 1.00 78.25 170 GLU A N 1
ATOM 1431 C CA . GLU A 1 170 ? 5.344 -20.294 -1.351 1.00 78.25 170 GLU A CA 1
ATOM 1432 C C . GLU A 1 170 ? 5.404 -21.702 -1.977 1.00 78.25 170 GLU A C 1
ATOM 1434 O O . GLU A 1 170 ? 5.110 -22.686 -1.297 1.00 78.25 170 GLU A O 1
ATOM 1439 N N . ASN A 1 171 ? 5.798 -21.822 -3.253 1.00 75.38 171 ASN A N 1
ATOM 1440 C CA . ASN A 1 171 ? 5.815 -23.081 -4.011 1.00 75.38 171 ASN A CA 1
ATOM 1441 C C . ASN A 1 171 ? 7.096 -23.229 -4.864 1.00 75.38 171 ASN A C 1
ATOM 1443 O O . ASN A 1 171 ? 7.040 -23.145 -6.097 1.00 75.38 171 ASN A O 1
ATOM 1447 N N . PRO A 1 172 ? 8.254 -23.523 -4.244 1.00 65.69 172 PRO A N 1
ATOM 1448 C CA . PRO A 1 172 ? 9.556 -23.531 -4.923 1.00 65.69 172 PRO A CA 1
ATOM 1449 C C . PRO A 1 172 ? 9.725 -24.634 -5.985 1.00 65.69 172 PRO A C 1
ATOM 1451 O O . PRO A 1 172 ? 10.723 -24.669 -6.694 1.00 65.69 172 PRO A O 1
ATOM 1454 N N . THR A 1 173 ? 8.768 -25.556 -6.126 1.00 61.41 173 THR A N 1
ATOM 1455 C CA . THR A 1 173 ? 8.842 -26.697 -7.058 1.00 61.41 173 THR A CA 1
ATOM 1456 C C . THR A 1 173 ? 8.426 -26.366 -8.500 1.00 61.41 173 THR A C 1
ATOM 1458 O O . THR A 1 173 ? 8.518 -27.237 -9.360 1.00 61.41 173 THR A O 1
ATOM 1461 N N . ASN A 1 174 ? 7.990 -25.132 -8.787 1.00 56.62 174 ASN A N 1
ATOM 1462 C CA . ASN A 1 174 ? 7.561 -24.704 -10.128 1.00 56.62 174 ASN A CA 1
ATOM 1463 C C . ASN A 1 174 ? 8.703 -24.216 -11.044 1.00 56.62 174 ASN A C 1
ATOM 1465 O O . ASN A 1 174 ? 8.436 -23.789 -12.166 1.00 56.62 174 ASN A O 1
ATOM 1469 N N . GLU A 1 175 ? 9.970 -24.313 -10.628 1.00 51.66 175 GLU A N 1
ATOM 1470 C CA . GLU A 1 175 ? 11.121 -24.100 -11.518 1.00 51.66 175 GLU A CA 1
ATOM 1471 C C . GLU A 1 175 ? 11.349 -25.301 -12.456 1.00 51.66 175 GLU A C 1
ATOM 1473 O O . GLU A 1 175 ? 12.398 -25.934 -12.423 1.00 51.66 175 GLU A O 1
ATOM 1478 N N . ILE A 1 176 ? 10.384 -25.642 -13.317 1.00 48.00 176 ILE A N 1
ATOM 1479 C CA . ILE A 1 176 ? 10.676 -26.432 -14.520 1.00 48.00 176 ILE A CA 1
ATOM 1480 C C . ILE A 1 176 ? 9.850 -25.906 -15.699 1.00 48.00 176 ILE A C 1
ATOM 1482 O O . ILE A 1 176 ? 8.624 -25.830 -15.649 1.00 48.00 176 ILE A O 1
ATOM 1486 N N . THR A 1 177 ? 10.572 -25.676 -16.799 1.00 42.44 177 THR A N 1
ATOM 1487 C CA . THR A 1 177 ? 10.148 -25.451 -18.194 1.00 42.44 177 THR A CA 1
ATOM 1488 C C . THR A 1 177 ? 9.632 -24.066 -18.590 1.00 42.44 177 THR A C 1
ATOM 1490 O O . THR A 1 177 ? 8.435 -23.795 -18.556 1.00 42.44 177 THR A O 1
ATOM 1493 N N . LEU A 1 178 ? 10.548 -23.272 -19.156 1.00 34.75 178 LEU A N 1
ATOM 1494 C CA . LEU A 1 178 ? 10.406 -22.747 -20.519 1.00 34.75 178 LEU A CA 1
ATOM 1495 C C . LEU A 1 178 ? 11.717 -22.962 -21.283 1.00 34.75 178 LEU A C 1
ATOM 1497 O O . LEU A 1 178 ? 12.781 -22.644 -20.708 1.00 34.75 178 LEU A O 1
#

Foldseek 3Di:
DDDDDDVVLVVVDPDDPVLVVLLSCLVVDFLVVSQVVVCVPPPDPVVVVVSVVVCVVSQQWDQPPSGIDGDPVSCVSPPPPPPPLLVLLVLLLVLADPVQSDDSVLLSVLVVVLCVVPVVQSDSVLLSVLSNVCSVPDDNVPRHRNSVCSPDPRDHVSNVSSVVVVVCVVPVPPPDDD

pLDDT: mean 86.57, std 12.04, range [34.75, 98.06]